Protein AF-A0AAV7PAH2-F1 (afdb_monomer_lite)

Foldseek 3Di:
DCVVPVVVVVVVVLPPDDDDDPDDPDPPDDDDDDPDPPPPVNVVVVVVVVVVVVVVVVVVVVVVVVVVVVVLLVVLLVLLVVLVLLLVLLVLLLVVVVVVDPDPVSVVSVVVSVVSVVSSVVSVVVCVVVVHDDDDDDDDDDDPCSNDPPDPVSSVVVVVVSVVVVVVSVVVVVVSVVSVVVVDDCVVVPPPDD

InterPro domains:
  IPR009079 Four-helical cytokine-like, core [G3DSA:1.20.1250.10] (73-185)
  IPR026207 Interleukin-27 alpha [PTHR20879] (74-182)

pLDDT: mean 77.18, std 20.3, range [33.97, 97.5]

Sequence (194 aa):
MAALGNALTLLLLCLGLRIPEFCCFSPGDSSEGLSGEASAEQITGMQLEFEHSLTLARKLLAETRALIHVYIMDRLRVLGESFRIYSAYLEVIAEREKSQSHSSIGLGLSIVRLDLRDLRHHIHLQMSIAHIPLQVSAPLRIPEHILHPSSSWKAQVQALSTLRHLEQCLGRVVREFTFLRASVPRDLSGAVQG

Secondary structure (DSSP, 8-state):
--TTHHHHHHHHHTTT-----------------------HHHHHHHHHHHHHHHHHHHHHHHHHHHHHHHHHHHHHHHHHHHHHHHHHHHHHHHHHHHHH---HHHHHHHHHHHHHHHHHHHHHHHHHHTT-----PPPP---HHHHS-SSHHHHHHHHHHHHHHHHHHHHHHHHHHHHHHHHS-GGGTTS---

Radius of gyration: 27.96 Å; chains: 1; bounding box: 56×36×92 Å

Organism: Pleurodeles waltl (NCBI:txid8319)

Structure (mmCIF, N/CA/C/O backbone):
data_AF-A0AAV7PAH2-F1
#
_entry.id   AF-A0AAV7PAH2-F1
#
loop_
_atom_site.group_PDB
_atom_site.id
_atom_site.type_symbol
_atom_site.label_atom_id
_atom_site.label_alt_id
_atom_site.label_comp_id
_atom_site.label_asym_id
_atom_site.label_entity_id
_atom_site.label_seq_id
_atom_site.pdbx_PDB_ins_code
_atom_site.Cartn_x
_atom_site.Cartn_y
_atom_site.Cartn_z
_atom_site.occupancy
_atom_site.B_iso_or_equiv
_atom_site.auth_seq_id
_atom_site.auth_comp_id
_atom_site.auth_asym_id
_atom_site.auth_atom_id
_atom_site.pdbx_PDB_model_num
ATOM 1 N N . MET A 1 1 ? -8.966 0.531 -39.754 1.00 39.88 1 MET A N 1
ATOM 2 C CA . MET A 1 1 ? -9.492 -0.305 -38.649 1.00 39.88 1 MET A CA 1
ATOM 3 C C . MET A 1 1 ? -8.440 -1.318 -38.162 1.00 39.88 1 MET A C 1
ATOM 5 O O . MET A 1 1 ? -8.700 -2.507 -38.146 1.00 39.88 1 MET A O 1
ATOM 9 N N . ALA A 1 2 ? -7.252 -0.855 -37.745 1.00 38.47 2 ALA A N 1
ATOM 10 C CA . ALA A 1 2 ? -6.175 -1.692 -37.175 1.00 38.47 2 ALA A CA 1
ATOM 11 C C . ALA A 1 2 ? -5.788 -1.245 -35.745 1.00 38.47 2 ALA A C 1
ATOM 13 O O . ALA A 1 2 ? -4.758 -1.630 -35.205 1.00 38.47 2 ALA A O 1
ATOM 14 N N . ALA A 1 3 ? -6.643 -0.428 -35.118 1.00 41.56 3 ALA A N 1
ATOM 15 C CA . ALA A 1 3 ? -6.455 0.118 -33.774 1.00 41.56 3 ALA A CA 1
ATOM 16 C C . ALA A 1 3 ? -6.692 -0.911 -32.647 1.00 41.56 3 ALA A C 1
ATOM 18 O O . ALA A 1 3 ? -6.410 -0.617 -31.491 1.00 41.56 3 ALA A O 1
ATOM 19 N N . LEU A 1 4 ? -7.169 -2.123 -32.965 1.00 39.34 4 LEU A N 1
ATOM 20 C CA . LEU A 1 4 ? -7.348 -3.202 -31.984 1.00 39.34 4 LEU A CA 1
ATOM 21 C C . LEU A 1 4 ? -6.086 -4.056 -31.752 1.00 39.34 4 LEU A C 1
ATOM 23 O O . LEU A 1 4 ? -6.007 -4.727 -30.729 1.00 39.34 4 LEU A O 1
ATOM 27 N N . GLY A 1 5 ? -5.092 -4.022 -32.650 1.00 34.56 5 GLY A N 1
ATOM 28 C CA . GLY A 1 5 ? -3.893 -4.867 -32.532 1.00 34.56 5 GLY A CA 1
ATOM 29 C C . GLY A 1 5 ? -2.924 -4.411 -31.435 1.00 34.56 5 GLY A C 1
ATOM 30 O O . GLY A 1 5 ? -2.443 -5.222 -30.652 1.00 34.56 5 GLY A O 1
ATOM 31 N N . ASN A 1 6 ? -2.692 -3.102 -31.313 1.00 43.78 6 ASN A N 1
ATOM 32 C CA . ASN A 1 6 ? -1.643 -2.574 -30.430 1.00 43.78 6 ASN A CA 1
ATOM 33 C C . ASN A 1 6 ? -2.032 -2.517 -28.946 1.00 43.78 6 ASN A C 1
ATOM 35 O O . ASN A 1 6 ? -1.162 -2.619 -28.083 1.00 43.78 6 ASN A O 1
ATOM 39 N N . ALA A 1 7 ? -3.324 -2.406 -28.628 1.00 44.78 7 ALA A N 1
ATOM 40 C CA . ALA A 1 7 ? -3.792 -2.493 -27.245 1.00 44.78 7 ALA A CA 1
ATOM 41 C C . ALA A 1 7 ? -3.610 -3.913 -26.671 1.00 44.78 7 ALA A C 1
ATOM 43 O O . ALA A 1 7 ? -3.326 -4.061 -25.484 1.00 44.78 7 ALA A O 1
ATOM 44 N N . LEU A 1 8 ? -3.698 -4.946 -27.521 1.00 41.88 8 LEU A N 1
ATOM 45 C CA . LEU A 1 8 ? -3.481 -6.344 -27.142 1.00 41.88 8 LEU A CA 1
ATOM 46 C C . LEU A 1 8 ? -2.004 -6.613 -26.797 1.00 41.88 8 LEU A C 1
ATOM 48 O O . LEU A 1 8 ? -1.707 -7.277 -25.808 1.00 41.88 8 LEU A O 1
ATOM 52 N N . THR A 1 9 ? -1.072 -6.030 -27.554 1.00 48.22 9 THR A N 1
ATOM 53 C CA . THR A 1 9 ? 0.379 -6.156 -27.327 1.00 48.22 9 THR A CA 1
ATOM 54 C C . THR A 1 9 ? 0.832 -5.456 -26.044 1.00 48.22 9 THR A C 1
ATOM 56 O O . THR A 1 9 ? 1.683 -5.966 -25.315 1.00 48.22 9 THR A O 1
ATOM 59 N N . LEU A 1 10 ? 0.216 -4.314 -25.725 1.00 45.34 10 LEU A N 1
ATOM 60 C CA . LEU A 1 10 ? 0.464 -3.583 -24.479 1.00 45.34 10 LEU A CA 1
ATOM 61 C C . LEU A 1 10 ? -0.087 -4.325 -23.248 1.00 45.34 10 LEU A C 1
ATOM 63 O O . LEU A 1 10 ? 0.504 -4.244 -22.177 1.00 45.34 10 LEU A O 1
ATOM 67 N N . LEU A 1 11 ? -1.152 -5.116 -23.407 1.00 49.09 11 LEU A N 1
ATOM 68 C CA . LEU A 1 11 ? -1.705 -5.976 -22.353 1.00 49.09 11 LEU A CA 1
ATOM 69 C C . LEU A 1 11 ? -0.849 -7.230 -22.090 1.00 49.09 11 LEU A C 1
ATOM 71 O O . LEU A 1 11 ? -0.770 -7.691 -20.953 1.00 49.09 11 LEU A O 1
ATOM 75 N N . LEU A 1 12 ? -0.168 -7.757 -23.112 1.00 48.28 12 LEU A N 1
ATOM 76 C CA . LEU A 1 12 ? 0.647 -8.977 -23.015 1.00 48.28 12 LEU A CA 1
ATOM 77 C C . LEU A 1 12 ? 2.017 -8.744 -22.354 1.00 48.28 12 LEU A C 1
ATOM 79 O O . LEU A 1 12 ? 2.501 -9.602 -21.614 1.00 48.28 12 LEU A O 1
ATOM 83 N N . LEU A 1 13 ? 2.615 -7.567 -22.546 1.00 44.69 13 LEU A N 1
ATOM 84 C CA . LEU A 1 13 ? 3.874 -7.187 -21.890 1.00 44.69 13 LEU A CA 1
ATOM 85 C C . LEU A 1 13 ? 3.701 -6.847 -20.400 1.00 44.69 13 LEU A C 1
ATOM 87 O O . LEU A 1 13 ? 4.629 -7.047 -19.619 1.00 44.69 13 LEU A O 1
ATOM 91 N N . CYS A 1 14 ? 2.504 -6.429 -19.976 1.00 46.88 14 CYS A N 1
ATOM 92 C CA . CYS A 1 14 ? 2.168 -6.234 -18.562 1.00 46.88 14 CYS A CA 1
ATOM 93 C C . CYS A 1 14 ? 2.036 -7.548 -17.757 1.00 46.88 14 CYS A C 1
ATOM 95 O O . CYS A 1 14 ? 1.914 -7.483 -16.535 1.00 46.88 14 CYS A O 1
ATOM 97 N N . LEU A 1 15 ? 2.070 -8.727 -18.400 1.00 44.19 15 LEU A N 1
ATOM 98 C CA . LEU A 1 15 ? 1.777 -10.033 -17.779 1.00 44.19 15 LEU A CA 1
ATOM 99 C C . LEU A 1 15 ? 2.978 -10.994 -17.658 1.00 44.19 15 LEU A C 1
ATOM 101 O O . LEU A 1 15 ? 2.795 -12.141 -17.258 1.00 44.19 15 LEU A O 1
ATOM 105 N N . GLY A 1 16 ? 4.209 -10.567 -17.968 1.00 42.88 16 GLY A N 1
ATOM 106 C CA . GLY A 1 16 ? 5.402 -11.413 -17.781 1.00 42.88 16 GLY A CA 1
ATOM 107 C C . GLY A 1 16 ? 5.457 -12.659 -18.681 1.00 42.88 16 GLY A C 1
ATOM 108 O O . GLY A 1 16 ? 6.057 -13.668 -18.312 1.00 42.88 16 GLY A O 1
ATOM 109 N N . LEU A 1 17 ? 4.836 -12.609 -19.863 1.00 40.09 17 LEU A N 1
ATOM 110 C CA . LEU A 1 17 ? 4.850 -13.706 -20.827 1.00 40.09 17 LEU A CA 1
ATOM 111 C C . LEU A 1 17 ? 6.167 -13.713 -21.621 1.00 40.09 17 LEU A C 1
ATOM 113 O O . LEU A 1 17 ? 6.469 -12.799 -22.386 1.00 40.09 17 LEU A O 1
ATOM 117 N N . ARG A 1 18 ? 6.953 -14.777 -21.426 1.00 42.06 18 ARG A N 1
ATOM 118 C CA . ARG A 1 18 ? 8.088 -15.172 -22.272 1.00 42.06 18 ARG A CA 1
ATOM 119 C C . ARG A 1 18 ? 7.562 -15.372 -23.696 1.00 42.06 18 ARG A C 1
ATOM 121 O O . ARG A 1 18 ? 6.680 -16.199 -23.886 1.00 42.06 18 ARG A O 1
ATOM 128 N N . ILE A 1 19 ? 8.074 -14.617 -24.665 1.00 41.34 19 ILE A N 1
ATOM 129 C CA . ILE A 1 19 ? 7.677 -14.726 -26.077 1.00 41.34 19 ILE A CA 1
ATOM 130 C C . ILE A 1 19 ? 8.208 -16.064 -26.623 1.00 41.34 19 ILE A C 1
ATOM 132 O O . ILE A 1 19 ? 9.431 -16.225 -26.661 1.00 41.34 19 ILE A O 1
ATOM 136 N N . PRO A 1 20 ? 7.361 -17.029 -27.035 1.00 38.34 20 PRO A N 1
ATOM 137 C CA . PRO A 1 20 ? 7.781 -18.026 -28.000 1.00 38.34 20 PRO A CA 1
ATOM 138 C C . PRO A 1 20 ? 7.741 -17.402 -29.402 1.00 38.34 20 PRO A C 1
ATOM 140 O O . PRO A 1 20 ? 6.927 -16.526 -29.686 1.00 38.34 20 PRO A O 1
ATOM 143 N N . GLU A 1 21 ? 8.689 -17.840 -30.221 1.00 44.06 21 GLU A N 1
ATOM 144 C CA . GLU A 1 21 ? 8.996 -17.458 -31.600 1.00 44.06 21 GLU A CA 1
ATOM 145 C C . GLU A 1 21 ? 7.882 -16.744 -32.386 1.00 44.06 21 GLU A C 1
ATOM 147 O O . GLU A 1 21 ? 6.796 -17.273 -32.620 1.00 44.06 21 GLU A O 1
ATOM 152 N N . P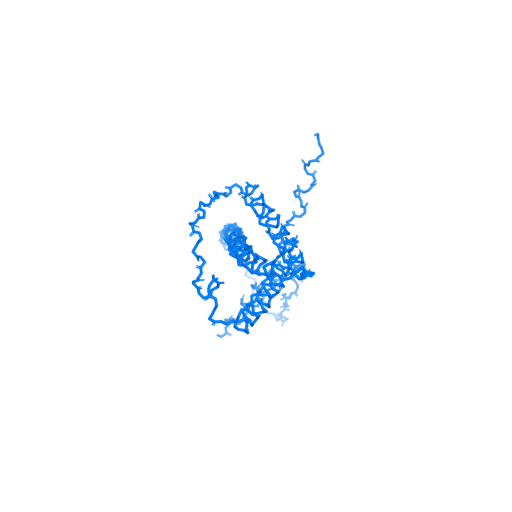HE A 1 22 ? 8.206 -15.547 -32.886 1.00 35.12 22 PHE A N 1
ATOM 153 C CA . PHE A 1 22 ? 7.489 -14.946 -34.006 1.00 35.12 22 PHE A CA 1
ATOM 154 C C . PHE A 1 22 ? 7.747 -15.789 -35.263 1.00 35.12 22 PHE A C 1
ATOM 156 O O . PHE A 1 22 ? 8.682 -15.534 -36.018 1.00 35.12 22 PHE A O 1
ATOM 163 N N . CYS A 1 23 ? 6.887 -16.767 -35.519 1.00 35.59 23 CYS A N 1
ATOM 164 C CA . CYS A 1 23 ? 6.661 -17.274 -36.864 1.00 35.59 23 CYS A CA 1
ATOM 165 C C . CYS A 1 23 ? 5.248 -16.891 -37.288 1.00 35.59 23 CYS A C 1
ATOM 167 O O . CYS A 1 23 ? 4.282 -17.340 -36.685 1.00 35.59 23 CYS A O 1
ATOM 169 N N . CYS A 1 24 ? 5.161 -16.038 -38.311 1.00 33.97 24 CYS A N 1
ATOM 170 C CA . CYS A 1 24 ? 4.166 -16.098 -39.385 1.00 33.97 24 CYS A CA 1
ATOM 171 C C . CYS A 1 24 ? 4.499 -15.018 -40.426 1.00 33.97 24 CYS A C 1
ATOM 173 O O . CYS A 1 24 ? 3.744 -14.074 -40.638 1.00 33.97 24 CYS A O 1
ATOM 175 N N . PHE A 1 25 ? 5.648 -15.159 -41.090 1.00 36.50 25 PHE A N 1
ATOM 176 C CA . PHE A 1 25 ? 5.747 -14.723 -42.480 1.00 36.50 25 PHE A CA 1
ATOM 177 C C . PHE A 1 25 ? 5.390 -15.962 -43.301 1.00 36.50 25 PHE A C 1
ATOM 179 O O . PHE A 1 25 ? 6.207 -16.866 -43.434 1.00 36.50 25 PHE A O 1
ATOM 186 N N . SER A 1 26 ? 4.136 -16.071 -43.744 1.00 37.97 26 SER A N 1
ATOM 187 C CA . SER A 1 26 ? 3.809 -16.990 -44.837 1.00 37.97 26 SER A CA 1
ATOM 188 C C . SER A 1 26 ? 4.240 -16.300 -46.128 1.00 37.97 26 SER A C 1
ATOM 190 O O . SER A 1 26 ? 3.635 -15.279 -46.467 1.00 37.97 26 SER A O 1
ATOM 192 N N . PRO A 1 27 ? 5.264 -16.796 -46.845 1.00 41.28 27 PRO A N 1
ATOM 193 C CA . PRO A 1 27 ? 5.453 -16.402 -48.225 1.00 41.28 27 PRO A CA 1
ATOM 194 C C . PRO A 1 27 ? 4.312 -17.067 -48.992 1.00 41.28 27 PRO A C 1
ATOM 196 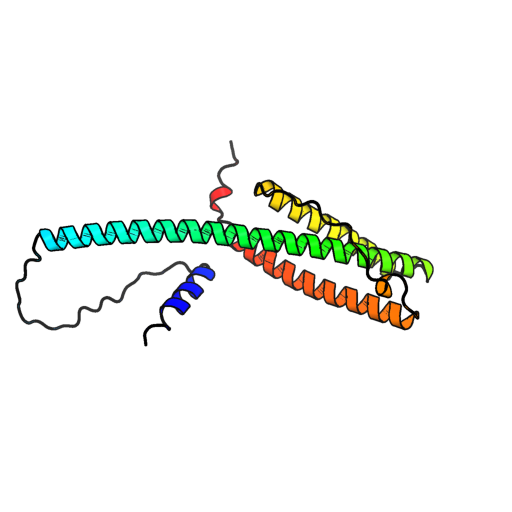O O . PRO A 1 27 ? 4.286 -18.283 -49.158 1.00 41.28 27 PRO A O 1
ATOM 199 N N . G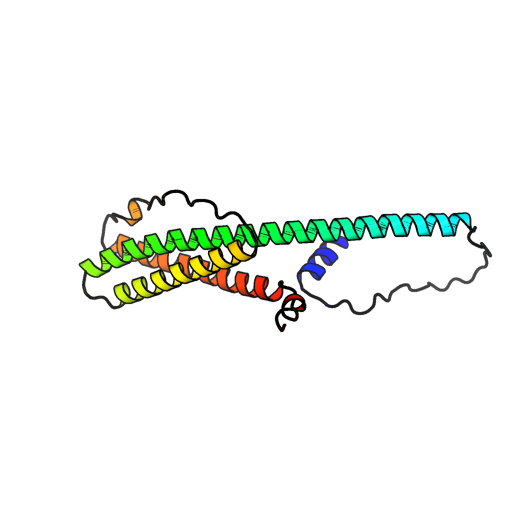LY A 1 28 ? 3.302 -16.279 -49.352 1.00 40.84 28 GLY A N 1
ATOM 200 C CA . GLY A 1 28 ? 2.270 -16.743 -50.265 1.00 40.84 28 GLY A CA 1
ATOM 201 C C . GLY A 1 28 ? 2.933 -17.117 -51.584 1.00 40.84 28 GLY A C 1
ATOM 202 O O . GLY A 1 28 ? 3.569 -16.269 -52.209 1.00 40.84 28 GLY A O 1
ATOM 203 N N . ASP A 1 29 ? 2.802 -18.386 -51.964 1.00 47.31 29 ASP A N 1
ATOM 204 C CA . ASP A 1 29 ? 3.189 -18.911 -53.267 1.00 47.31 29 ASP A CA 1
ATOM 205 C C . ASP A 1 29 ? 2.599 -18.038 -54.376 1.00 47.31 29 ASP A C 1
ATOM 207 O O . ASP A 1 29 ? 1.386 -17.982 -54.581 1.00 47.31 29 ASP A O 1
ATOM 211 N N . SER A 1 30 ? 3.468 -17.346 -55.102 1.00 47.34 30 SER A N 1
ATOM 212 C CA . SER A 1 30 ? 3.194 -16.795 -56.426 1.00 47.34 30 SER A CA 1
ATOM 213 C C . SER A 1 30 ? 4.533 -16.641 -57.132 1.00 47.34 30 SER A C 1
ATOM 215 O O . SER A 1 30 ? 5.209 -15.618 -57.032 1.00 47.34 30 SER A O 1
ATOM 217 N N . SER A 1 31 ? 4.948 -17.711 -57.806 1.00 50.97 31 SER A N 1
ATOM 218 C CA . SER A 1 31 ? 5.996 -17.645 -58.811 1.00 50.97 31 SER A CA 1
ATOM 219 C C . SER A 1 31 ? 5.495 -16.788 -59.969 1.00 50.97 31 SER A C 1
ATOM 221 O O . SER A 1 31 ? 4.605 -17.222 -60.691 1.00 50.97 31 SER A O 1
ATOM 223 N N . GLU A 1 32 ? 6.074 -15.612 -60.169 1.00 43.50 32 GLU A N 1
ATOM 224 C CA . GLU A 1 32 ? 6.245 -15.024 -61.498 1.00 43.50 32 GLU A CA 1
ATOM 225 C C . GLU A 1 32 ? 7.343 -13.958 -61.423 1.00 43.50 32 GLU A C 1
ATOM 227 O O . GLU A 1 32 ? 7.379 -13.113 -60.529 1.00 43.50 32 GLU A O 1
ATOM 232 N N . GLY A 1 33 ? 8.337 -14.116 -62.295 1.00 51.19 33 GLY A N 1
ATOM 233 C CA . GLY A 1 33 ? 9.659 -13.530 -62.146 1.00 51.19 33 GLY A CA 1
ATOM 234 C C . GLY A 1 33 ? 9.691 -12.014 -62.281 1.00 51.19 33 GLY A C 1
ATOM 235 O O . GLY A 1 33 ? 9.327 -11.466 -63.314 1.00 51.19 33 GLY A O 1
ATOM 236 N N . LEU A 1 34 ? 10.279 -11.363 -61.282 1.00 43.41 34 LEU A N 1
ATOM 237 C CA . LEU A 1 34 ? 10.953 -10.081 -61.429 1.00 43.41 34 LEU A CA 1
ATOM 238 C C . LEU A 1 34 ? 12.259 -10.156 -60.635 1.00 43.41 34 LEU A C 1
ATOM 240 O O . LEU A 1 34 ? 12.280 -10.050 -59.412 1.00 43.41 34 LEU A O 1
ATOM 244 N N . SER A 1 35 ? 13.352 -10.372 -61.366 1.00 53.69 35 SER A N 1
ATOM 245 C CA . SER A 1 35 ? 14.728 -10.173 -60.910 1.00 53.69 35 SER A CA 1
ATOM 246 C C . SER A 1 35 ? 14.948 -8.682 -60.643 1.00 53.69 35 SER A C 1
ATOM 248 O O . SER A 1 35 ? 15.529 -7.971 -61.459 1.00 53.69 35 SER A O 1
ATOM 250 N N . GLY A 1 36 ? 14.417 -8.190 -59.528 1.00 54.72 36 GLY A N 1
ATOM 251 C CA . GLY A 1 36 ? 14.779 -6.903 -58.958 1.00 54.72 36 GLY A CA 1
ATOM 252 C C . GLY A 1 36 ? 15.854 -7.139 -57.913 1.00 54.72 36 GLY A C 1
ATOM 253 O O . GLY A 1 36 ? 15.531 -7.365 -56.750 1.00 54.72 36 GLY A O 1
ATOM 254 N N . GLU A 1 37 ? 17.124 -7.125 -58.320 1.00 60.50 37 GLU A N 1
ATOM 255 C CA . GLU A 1 37 ? 18.217 -6.926 -57.369 1.00 60.50 37 GLU A CA 1
ATOM 256 C C . GLU A 1 37 ? 17.924 -5.605 -56.648 1.00 60.50 37 GLU A C 1
ATOM 258 O O . GLU A 1 37 ? 17.986 -4.534 -57.255 1.00 60.50 37 GLU A O 1
ATOM 263 N N . ALA A 1 38 ? 17.496 -5.681 -55.384 1.00 62.62 38 ALA A N 1
ATOM 264 C CA . ALA A 1 38 ? 17.301 -4.497 -54.561 1.00 62.62 38 ALA A CA 1
ATOM 265 C C . ALA A 1 38 ? 18.599 -3.689 -54.622 1.00 62.62 38 ALA A C 1
ATOM 267 O O . ALA A 1 38 ? 19.673 -4.224 -54.325 1.00 62.62 38 ALA A O 1
ATOM 268 N N . SER A 1 39 ? 18.519 -2.433 -55.069 1.00 77.69 39 SER A N 1
ATOM 269 C CA . SER A 1 39 ? 19.737 -1.651 -55.256 1.00 77.69 39 SER A CA 1
ATOM 270 C C . SER A 1 39 ? 20.446 -1.513 -53.906 1.00 77.69 39 SER A C 1
ATOM 272 O O . SER A 1 39 ? 19.804 -1.445 -52.853 1.00 77.69 39 SER A O 1
ATOM 274 N N . ALA A 1 40 ? 21.779 -1.472 -53.908 1.00 75.62 40 ALA A N 1
ATOM 275 C CA . ALA A 1 40 ? 22.559 -1.320 -52.678 1.00 75.62 40 ALA A CA 1
ATOM 276 C C . ALA A 1 40 ? 22.119 -0.088 -51.851 1.00 75.62 40 ALA A C 1
ATOM 278 O O . ALA A 1 40 ? 22.199 -0.097 -50.621 1.00 75.62 40 ALA A O 1
ATOM 279 N N . GLU A 1 41 ? 21.581 0.939 -52.516 1.00 77.69 41 GLU A N 1
ATOM 280 C CA . GLU A 1 41 ? 20.990 2.122 -51.884 1.00 77.69 41 GLU A CA 1
ATOM 281 C C . GLU A 1 41 ? 19.707 1.796 -51.106 1.00 77.69 41 GLU A C 1
ATOM 283 O O . GLU A 1 41 ? 19.533 2.291 -49.993 1.00 77.69 41 GLU A O 1
ATOM 288 N N . GLN A 1 42 ? 18.836 0.925 -51.629 1.00 81.00 42 GLN A N 1
ATOM 289 C CA . GLN A 1 42 ? 17.616 0.495 -50.933 1.00 81.00 42 GLN A CA 1
ATOM 290 C C . GLN A 1 42 ? 17.940 -0.307 -49.668 1.00 81.00 42 GLN A C 1
ATOM 292 O O . GLN A 1 42 ? 17.346 -0.065 -48.618 1.00 81.00 42 GLN A O 1
ATOM 297 N N . ILE A 1 43 ? 18.917 -1.218 -49.741 1.00 84.62 43 ILE A N 1
ATOM 298 C CA . ILE A 1 43 ? 19.355 -2.017 -48.585 1.00 84.62 43 ILE A CA 1
ATOM 299 C C . ILE A 1 43 ? 19.952 -1.107 -47.505 1.00 84.62 43 ILE A C 1
ATOM 301 O O . ILE A 1 43 ? 19.601 -1.228 -46.331 1.00 84.62 43 ILE A O 1
ATOM 305 N N . THR A 1 44 ? 20.806 -0.160 -47.900 1.00 88.31 44 THR A N 1
ATOM 306 C CA . THR A 1 44 ? 21.433 0.793 -46.970 1.00 88.31 44 THR A CA 1
ATOM 307 C C . THR A 1 44 ? 20.394 1.719 -46.332 1.00 88.31 44 THR A C 1
ATOM 309 O O . THR A 1 44 ? 20.431 1.951 -45.123 1.00 88.31 44 THR A O 1
ATOM 312 N N . GLY A 1 45 ? 19.419 2.197 -47.115 1.00 90.62 45 GLY A N 1
ATOM 313 C CA . GLY A 1 45 ? 18.300 2.993 -46.610 1.00 90.62 45 GLY A CA 1
ATOM 314 C C . GLY A 1 45 ? 17.462 2.234 -45.579 1.00 90.62 45 GLY A C 1
ATOM 315 O O . GLY A 1 45 ? 17.175 2.763 -44.509 1.00 90.62 45 GLY A O 1
ATOM 316 N N . MET A 1 46 ? 17.139 0.964 -45.842 1.00 90.06 46 MET A N 1
ATOM 317 C CA . MET A 1 46 ? 16.403 0.127 -44.887 1.00 90.06 46 MET A CA 1
ATOM 318 C C . MET A 1 46 ? 17.190 -0.141 -43.601 1.00 90.06 46 MET A C 1
ATOM 320 O O . MET A 1 46 ? 16.615 -0.103 -42.515 1.00 90.06 46 MET A O 1
ATOM 324 N N . GLN A 1 47 ? 18.497 -0.395 -43.698 1.00 90.56 47 GLN A N 1
ATOM 325 C CA . GLN A 1 47 ? 19.351 -0.581 -42.521 1.00 90.56 47 GLN A CA 1
ATOM 326 C C . GLN A 1 47 ? 19.363 0.665 -41.628 1.00 90.56 47 GLN A C 1
ATOM 328 O O . GLN A 1 47 ? 19.222 0.543 -40.411 1.00 90.56 47 GLN A O 1
ATOM 333 N N . LEU A 1 48 ? 19.459 1.858 -42.222 1.00 93.94 48 LEU A N 1
ATOM 334 C CA . LEU A 1 48 ? 19.397 3.118 -41.482 1.00 93.94 48 LEU A CA 1
ATOM 335 C C . LEU A 1 48 ? 18.045 3.301 -40.769 1.00 93.94 48 LEU A C 1
ATOM 337 O O . LEU A 1 48 ? 18.013 3.644 -39.587 1.00 93.94 48 LEU A O 1
ATOM 341 N N . GLU A 1 49 ? 16.932 3.018 -41.451 1.00 94.25 49 GLU A N 1
ATOM 342 C CA . GLU A 1 49 ? 15.590 3.083 -40.851 1.00 94.25 49 GLU A CA 1
ATOM 343 C C . GLU A 1 49 ? 15.409 2.081 -39.697 1.00 94.25 49 GLU A C 1
ATOM 345 O O . GLU A 1 49 ? 14.778 2.399 -38.679 1.00 94.25 49 GLU A O 1
ATOM 350 N N . PHE A 1 50 ? 16.000 0.885 -39.799 1.00 94.69 50 PHE A N 1
ATOM 351 C CA . PHE A 1 50 ? 16.008 -0.078 -38.697 1.00 94.69 50 PHE A CA 1
ATOM 352 C C . PHE A 1 50 ? 16.818 0.418 -37.497 1.00 94.69 50 PHE A C 1
ATOM 354 O O . PHE A 1 50 ? 16.340 0.298 -36.367 1.00 94.69 50 PHE A O 1
ATOM 361 N N . GLU A 1 51 ? 17.991 1.016 -37.709 1.00 94.31 51 GLU A N 1
ATOM 362 C CA . GLU A 1 51 ? 18.797 1.594 -36.624 1.00 94.31 51 GLU A CA 1
ATOM 363 C C . GLU A 1 51 ? 18.070 2.750 -35.919 1.00 94.31 51 GLU A C 1
ATOM 365 O O . GLU A 1 51 ? 18.042 2.820 -34.680 1.00 94.31 51 GLU A O 1
ATOM 370 N N . HIS A 1 52 ? 17.397 3.618 -36.681 1.00 95.56 52 HIS A N 1
ATOM 371 C CA . HIS A 1 52 ? 16.540 4.666 -36.122 1.00 95.56 52 HIS A CA 1
ATOM 372 C C . HIS A 1 52 ? 15.391 4.074 -35.294 1.00 95.56 52 HIS A C 1
ATOM 374 O O . HIS A 1 52 ? 15.168 4.484 -34.148 1.00 95.56 52 HIS A O 1
ATOM 380 N N . SER A 1 53 ? 14.699 3.067 -35.835 1.00 96.94 53 SER A N 1
ATOM 381 C CA . SER A 1 53 ? 13.587 2.388 -35.160 1.00 96.94 53 SER A CA 1
ATOM 382 C C . SER A 1 53 ? 14.033 1.698 -33.871 1.00 96.94 53 SER A C 1
ATOM 384 O O . SER A 1 53 ? 13.371 1.810 -32.837 1.00 96.94 53 SER A O 1
ATOM 386 N N . LEU A 1 54 ? 15.184 1.024 -33.898 1.00 93.81 54 LEU A N 1
ATOM 387 C CA . LEU A 1 54 ? 15.763 0.344 -32.745 1.00 93.81 54 LEU A CA 1
ATOM 388 C C . LEU A 1 54 ? 16.177 1.336 -31.653 1.00 93.81 54 LEU A C 1
ATOM 390 O O . LEU A 1 54 ? 15.910 1.106 -30.469 1.00 93.81 54 LEU A O 1
ATOM 394 N N . THR A 1 55 ? 16.791 2.453 -32.042 1.00 96.06 55 THR A N 1
ATOM 395 C CA . THR A 1 55 ? 17.158 3.539 -31.123 1.00 96.06 55 THR A CA 1
ATOM 396 C C . THR A 1 55 ? 15.922 4.112 -30.436 1.00 96.06 55 THR A C 1
ATOM 398 O O . THR A 1 55 ? 15.897 4.244 -29.207 1.00 96.06 55 THR A O 1
ATOM 401 N N . LEU A 1 56 ? 14.860 4.378 -31.200 1.00 95.44 56 LEU A N 1
ATOM 402 C CA . LEU A 1 56 ? 13.595 4.862 -30.656 1.00 95.44 56 LEU A CA 1
ATOM 403 C C . LEU A 1 56 ? 12.943 3.834 -29.723 1.00 95.44 56 LEU A C 1
ATOM 405 O O . LEU A 1 56 ? 12.533 4.189 -28.619 1.00 95.44 56 LEU A O 1
ATOM 409 N N . ALA A 1 57 ? 12.890 2.560 -30.117 1.00 96.12 57 ALA A N 1
ATOM 410 C CA . ALA A 1 57 ? 12.310 1.495 -29.301 1.00 96.12 57 ALA A CA 1
ATOM 411 C C . ALA A 1 57 ? 13.034 1.347 -27.952 1.00 96.12 57 ALA A C 1
ATOM 413 O O . ALA A 1 57 ? 12.389 1.235 -26.906 1.00 96.12 57 ALA A O 1
ATOM 414 N N . ARG A 1 58 ? 14.372 1.413 -27.946 1.00 94.44 58 ARG A N 1
ATOM 415 C CA . ARG A 1 58 ? 15.179 1.388 -26.714 1.00 94.44 58 ARG A CA 1
ATOM 416 C C . ARG A 1 58 ? 14.906 2.600 -25.827 1.00 94.44 58 ARG A C 1
ATOM 418 O O . ARG A 1 58 ? 14.753 2.435 -24.616 1.00 94.44 58 ARG A O 1
ATOM 425 N N . LYS A 1 59 ? 14.809 3.794 -26.418 1.00 95.00 59 LYS A N 1
ATOM 426 C CA . LYS A 1 59 ? 14.460 5.023 -25.694 1.00 95.00 59 LYS A CA 1
ATOM 427 C C . LYS A 1 59 ? 13.079 4.909 -25.042 1.00 95.00 59 LYS A C 1
ATOM 429 O O . LYS A 1 59 ? 12.967 5.108 -23.835 1.00 95.00 59 LYS A O 1
ATOM 434 N N . LEU A 1 60 ? 12.060 4.510 -25.805 1.00 95.25 60 LEU A N 1
ATOM 435 C CA . LEU A 1 60 ? 10.695 4.325 -25.299 1.00 95.25 60 LEU A CA 1
ATOM 436 C C . LEU A 1 60 ? 10.637 3.280 -24.181 1.00 95.25 60 LEU A C 1
ATOM 438 O O . LEU A 1 60 ? 9.946 3.482 -23.182 1.00 95.25 60 LEU A O 1
ATOM 442 N N . LEU A 1 61 ? 11.383 2.181 -24.310 1.00 90.56 61 LEU A N 1
ATOM 443 C CA . LEU A 1 61 ? 11.483 1.170 -23.260 1.00 90.56 61 LEU A CA 1
ATOM 444 C C . LEU A 1 61 ? 12.089 1.745 -21.971 1.00 90.56 61 LEU A C 1
ATOM 446 O O . LEU A 1 61 ? 11.571 1.479 -20.885 1.00 90.56 61 LEU A O 1
ATOM 450 N N . ALA A 1 62 ? 13.167 2.527 -22.073 1.00 87.50 62 ALA A N 1
ATOM 451 C CA . ALA A 1 62 ? 13.805 3.161 -20.921 1.00 87.50 62 ALA A CA 1
ATOM 452 C C . ALA A 1 62 ? 12.870 4.170 -20.231 1.00 87.50 62 ALA A C 1
ATOM 454 O O . ALA A 1 62 ? 12.696 4.112 -19.013 1.00 87.50 62 ALA A O 1
ATOM 455 N N . GLU A 1 63 ? 12.208 5.032 -21.005 1.00 91.25 63 GLU A N 1
ATOM 456 C CA . GLU A 1 63 ? 11.239 6.009 -20.493 1.00 91.25 63 GLU A CA 1
ATOM 457 C C . GLU A 1 63 ? 10.038 5.324 -19.828 1.00 91.25 63 GLU A C 1
ATOM 459 O O . GLU A 1 63 ? 9.650 5.679 -18.715 1.00 91.25 63 GLU A O 1
ATOM 464 N N . THR A 1 64 ? 9.494 4.277 -20.454 1.00 89.56 64 THR A N 1
ATOM 465 C CA . THR A 1 64 ? 8.373 3.506 -19.896 1.00 89.56 64 THR A CA 1
ATOM 466 C C . THR A 1 64 ? 8.760 2.850 -18.571 1.00 89.56 64 THR A C 1
ATOM 468 O O . THR A 1 64 ? 7.994 2.900 -17.610 1.00 89.56 64 THR A O 1
ATOM 471 N N . ARG A 1 65 ? 9.967 2.276 -18.474 1.00 85.50 65 ARG A N 1
ATOM 472 C CA . ARG A 1 65 ? 10.481 1.702 -17.218 1.00 85.50 65 ARG A CA 1
ATOM 473 C C . ARG A 1 65 ? 10.624 2.757 -16.121 1.00 85.50 65 ARG A C 1
ATOM 475 O O . ARG A 1 65 ? 10.244 2.490 -14.982 1.00 85.50 65 ARG A O 1
ATOM 482 N N . ALA A 1 66 ? 11.116 3.948 -16.459 1.00 81.75 66 ALA A N 1
ATOM 483 C CA . ALA A 1 66 ? 11.210 5.055 -15.511 1.00 81.75 66 ALA A CA 1
ATOM 484 C C . ALA A 1 66 ? 9.821 5.481 -15.001 1.00 81.75 66 ALA A C 1
ATOM 486 O O . ALA A 1 66 ? 9.628 5.625 -13.793 1.00 81.75 66 ALA A O 1
ATOM 487 N N . LEU A 1 67 ? 8.829 5.601 -15.891 1.00 85.75 67 LEU A N 1
ATOM 488 C CA . LEU A 1 67 ? 7.449 5.932 -15.517 1.00 85.75 67 LEU A CA 1
ATOM 489 C C . LEU A 1 67 ? 6.806 4.858 -14.634 1.00 85.75 67 LEU A C 1
ATOM 491 O O . LEU A 1 67 ? 6.160 5.194 -13.641 1.00 85.75 67 LEU A O 1
ATOM 495 N N . ILE A 1 68 ? 7.011 3.577 -14.952 1.00 84.75 68 ILE A N 1
ATOM 496 C CA . ILE A 1 68 ? 6.545 2.463 -14.115 1.00 84.75 68 ILE A CA 1
ATOM 497 C C . ILE A 1 68 ? 7.122 2.593 -12.703 1.00 84.75 68 ILE A C 1
ATOM 499 O O . ILE A 1 68 ? 6.375 2.486 -11.731 1.00 84.75 68 ILE A O 1
ATOM 503 N N . HIS A 1 69 ? 8.422 2.874 -12.576 1.00 81.69 69 HIS A N 1
ATOM 504 C CA . HIS A 1 69 ? 9.060 3.054 -11.273 1.00 81.69 69 HIS A CA 1
ATOM 505 C C . HIS A 1 69 ? 8.433 4.214 -10.485 1.00 81.69 69 HIS A C 1
ATOM 507 O O . HIS A 1 69 ? 8.064 4.037 -9.325 1.00 81.69 69 HIS A O 1
ATOM 513 N N . VAL A 1 70 ? 8.224 5.372 -11.121 1.00 84.06 70 VAL A N 1
ATOM 514 C CA . VAL A 1 70 ? 7.545 6.520 -10.492 1.00 84.06 70 VAL A CA 1
ATOM 515 C C . VAL A 1 70 ? 6.137 6.143 -10.020 1.00 84.06 70 VAL A C 1
ATOM 517 O O . VAL A 1 70 ? 5.767 6.447 -8.885 1.00 84.06 70 VAL A O 1
ATOM 520 N N . TYR A 1 71 ? 5.366 5.434 -10.847 1.00 85.19 71 TYR A N 1
ATOM 521 C CA . TYR A 1 71 ? 3.997 5.043 -10.510 1.00 85.19 71 TYR A CA 1
ATOM 522 C C . TYR A 1 71 ? 3.943 4.049 -9.344 1.00 85.19 71 TYR A C 1
ATOM 524 O O . TYR A 1 71 ? 3.136 4.204 -8.430 1.00 85.19 71 TYR A O 1
ATOM 532 N N . ILE A 1 72 ? 4.827 3.048 -9.326 1.00 83.88 72 ILE A N 1
ATOM 533 C CA . ILE A 1 72 ? 4.947 2.102 -8.208 1.00 83.88 72 ILE A CA 1
ATOM 534 C C . ILE A 1 72 ? 5.202 2.851 -6.895 1.00 83.88 72 ILE A C 1
ATOM 536 O O . ILE A 1 72 ? 4.585 2.560 -5.870 1.00 83.88 72 ILE A O 1
ATOM 540 N N . MET A 1 73 ? 6.090 3.835 -6.935 1.00 83.50 73 MET A N 1
ATOM 541 C CA . MET A 1 73 ? 6.519 4.571 -5.752 1.00 83.50 73 MET A CA 1
ATOM 542 C C . MET A 1 73 ? 5.438 5.509 -5.228 1.00 83.50 73 MET A C 1
ATOM 544 O O . MET A 1 73 ? 5.217 5.584 -4.017 1.00 83.50 73 MET A O 1
ATOM 548 N N . ASP A 1 74 ? 4.696 6.155 -6.126 1.00 86.19 74 ASP A N 1
ATOM 549 C CA . ASP A 1 74 ? 3.534 6.951 -5.742 1.00 86.19 74 ASP A CA 1
ATOM 550 C C . ASP A 1 74 ? 2.464 6.098 -5.047 1.00 86.19 74 ASP A C 1
ATOM 552 O O . ASP A 1 74 ? 1.882 6.495 -4.036 1.00 86.19 74 ASP A O 1
ATOM 556 N N . ARG A 1 75 ? 2.267 4.865 -5.519 1.00 87.25 75 ARG A N 1
ATOM 557 C CA . ARG A 1 75 ? 1.333 3.924 -4.890 1.00 87.25 75 ARG A CA 1
ATOM 558 C C . ARG A 1 75 ? 1.790 3.520 -3.499 1.00 87.25 75 ARG A C 1
ATOM 560 O O . ARG A 1 75 ? 0.973 3.532 -2.583 1.00 87.25 75 ARG A O 1
ATOM 567 N N . LEU A 1 76 ? 3.075 3.211 -3.314 1.00 87.44 76 LEU A N 1
ATOM 568 C CA . LEU A 1 76 ? 3.633 2.916 -1.989 1.00 87.44 76 LEU A CA 1
ATOM 569 C C . LEU A 1 76 ? 3.419 4.084 -1.020 1.00 87.44 76 LEU A C 1
ATOM 571 O O . LEU A 1 76 ? 2.966 3.873 0.105 1.00 87.44 76 LEU A O 1
ATOM 575 N N . ARG A 1 77 ? 3.644 5.319 -1.478 1.00 87.75 77 ARG A N 1
ATOM 576 C CA . ARG A 1 77 ? 3.380 6.539 -0.704 1.00 87.75 77 ARG A CA 1
ATOM 577 C C . ARG A 1 77 ? 1.913 6.637 -0.273 1.00 87.75 77 ARG A C 1
ATOM 579 O O . ARG A 1 77 ? 1.634 6.849 0.907 1.00 87.75 77 ARG A O 1
ATOM 586 N N . VAL A 1 78 ? 0.974 6.448 -1.203 1.00 89.44 78 VAL A N 1
ATOM 587 C CA . VAL A 1 78 ? -0.473 6.478 -0.915 1.00 89.44 78 VAL A CA 1
ATOM 588 C C . VAL A 1 78 ? -0.877 5.383 0.080 1.00 89.44 78 VAL A C 1
ATOM 590 O O . VAL A 1 78 ? -1.696 5.629 0.972 1.00 89.44 78 VAL A O 1
ATOM 593 N N . LEU A 1 79 ? -0.289 4.189 -0.022 1.00 90.81 79 LEU A N 1
ATOM 594 C CA . LEU A 1 79 ? -0.521 3.104 0.935 1.00 90.81 79 LEU A CA 1
ATOM 595 C C . LEU A 1 79 ? 0.012 3.450 2.331 1.00 90.81 79 LEU A C 1
ATOM 597 O O . LEU A 1 79 ? -0.715 3.299 3.313 1.00 90.81 79 LEU A O 1
ATOM 601 N N . GLY A 1 80 ? 1.239 3.969 2.423 1.00 91.00 80 GLY A N 1
ATOM 602 C CA . GLY A 1 80 ? 1.832 4.398 3.693 1.00 91.00 80 GLY A CA 1
ATOM 603 C C . GLY A 1 80 ? 0.990 5.463 4.403 1.00 91.00 80 GLY A C 1
ATOM 604 O O . GLY A 1 80 ? 0.760 5.378 5.614 1.00 91.00 80 GLY A O 1
ATOM 605 N N . GLU A 1 81 ? 0.455 6.418 3.641 1.00 90.62 81 GLU A N 1
ATOM 606 C CA . GLU A 1 81 ? -0.447 7.446 4.161 1.00 90.62 81 GLU A CA 1
ATOM 607 C C . GLU A 1 81 ? -1.793 6.859 4.612 1.00 90.62 81 GLU A C 1
ATOM 609 O O . GLU A 1 81 ? -2.286 7.189 5.691 1.00 90.62 81 GLU A O 1
ATOM 614 N N . SER A 1 82 ? -2.350 5.915 3.850 1.00 92.31 82 SER A N 1
ATOM 615 C CA . SER A 1 82 ? -3.579 5.209 4.236 1.00 92.31 82 SER A CA 1
ATOM 616 C C . SER A 1 82 ? -3.413 4.497 5.582 1.00 92.31 82 SER A C 1
ATOM 618 O O . SER A 1 82 ? -4.277 4.608 6.453 1.00 92.31 82 SER A O 1
ATOM 620 N N . PHE A 1 83 ? -2.279 3.826 5.808 1.00 94.19 83 PHE A N 1
ATOM 621 C CA . PHE A 1 83 ? -1.997 3.182 7.094 1.00 94.19 83 PHE A CA 1
ATOM 622 C C . PHE A 1 83 ? -1.850 4.177 8.231 1.00 94.19 83 PHE A C 1
ATOM 624 O O . PHE A 1 83 ? -2.349 3.919 9.321 1.00 94.19 83 PHE A O 1
ATOM 631 N N . ARG A 1 84 ? -1.236 5.340 7.990 1.00 93.00 84 ARG A N 1
ATOM 632 C CA . ARG A 1 84 ? -1.174 6.413 8.990 1.00 93.00 84 ARG A CA 1
ATOM 633 C C . ARG A 1 84 ? -2.570 6.862 9.427 1.00 93.00 84 ARG A C 1
ATOM 635 O O . ARG A 1 84 ? -2.794 7.011 10.628 1.00 93.00 84 ARG A O 1
ATOM 642 N N . ILE A 1 85 ? -3.490 7.029 8.479 1.00 92.50 85 ILE A N 1
ATOM 643 C CA . ILE A 1 85 ? -4.881 7.413 8.753 1.00 92.50 85 ILE A CA 1
ATOM 644 C C . ILE A 1 85 ? -5.585 6.325 9.573 1.00 92.50 85 ILE A C 1
ATOM 646 O O . ILE A 1 85 ? -6.128 6.614 10.641 1.00 92.50 85 ILE A O 1
ATOM 650 N N . TYR A 1 86 ? -5.529 5.067 9.125 1.00 94.56 86 TYR A N 1
ATOM 651 C CA . TYR A 1 86 ? -6.181 3.967 9.839 1.00 94.56 86 TYR A CA 1
ATOM 652 C C . TYR A 1 86 ? -5.583 3.728 11.227 1.00 94.56 86 TYR A C 1
ATOM 654 O O . TYR A 1 86 ? -6.347 3.518 12.164 1.00 94.56 86 TYR A O 1
ATOM 662 N N . SER A 1 87 ? -4.262 3.830 11.409 1.00 94.44 87 SER A N 1
ATOM 663 C CA . SER A 1 87 ? -3.638 3.727 12.736 1.00 94.44 87 SER A CA 1
ATOM 664 C C . SER A 1 87 ? -4.219 4.740 13.726 1.00 94.44 87 SER A C 1
ATOM 666 O O . SER A 1 87 ? -4.479 4.382 14.873 1.00 94.44 87 SER A O 1
ATOM 668 N N . ALA A 1 88 ? -4.457 5.977 13.286 1.00 93.06 88 ALA A N 1
ATOM 669 C CA . ALA A 1 88 ? -5.039 7.014 14.131 1.00 93.06 88 ALA A CA 1
ATOM 670 C C . ALA A 1 88 ? -6.524 6.762 14.431 1.00 93.06 88 ALA A C 1
ATOM 672 O O . ALA A 1 88 ? -6.979 6.984 15.551 1.00 93.06 88 ALA A O 1
ATOM 673 N N . TYR A 1 89 ? -7.290 6.256 13.460 1.00 94.00 89 TYR A N 1
ATOM 674 C CA . TYR A 1 89 ? -8.686 5.877 13.702 1.00 94.00 89 TYR A CA 1
ATOM 675 C C . TYR A 1 89 ? -8.785 4.718 14.695 1.00 94.00 89 TYR A C 1
ATOM 677 O O . TYR A 1 89 ? -9.594 4.774 15.620 1.00 94.00 89 TYR A O 1
ATOM 685 N N . LEU A 1 90 ? -7.939 3.696 14.541 1.00 94.25 90 LEU A N 1
ATOM 686 C CA . LEU A 1 90 ? -7.887 2.562 15.461 1.00 94.25 90 LEU A CA 1
ATOM 687 C C . LEU A 1 90 ? -7.469 2.983 16.869 1.00 94.25 90 LEU A C 1
ATOM 689 O O . LEU A 1 90 ? -7.990 2.425 17.824 1.00 94.25 90 LEU A O 1
ATOM 693 N N . GLU A 1 91 ? -6.580 3.968 17.013 1.00 93.06 91 GLU A N 1
ATOM 694 C CA . GLU A 1 91 ? -6.224 4.533 18.319 1.00 93.06 91 GLU A CA 1
ATOM 695 C C . GLU A 1 91 ? -7.438 5.153 19.015 1.00 93.06 91 GLU A C 1
ATOM 697 O O . GLU A 1 91 ? -7.759 4.769 20.136 1.00 93.06 91 GLU A O 1
ATOM 702 N N . VAL A 1 92 ? -8.174 6.029 18.325 1.00 92.44 92 VAL A N 1
ATOM 703 C CA . VAL A 1 92 ? -9.383 6.661 18.882 1.00 92.44 92 VAL A CA 1
ATOM 704 C C . VAL A 1 92 ? -10.439 5.620 19.261 1.00 92.44 92 VAL A C 1
ATOM 706 O O . VAL A 1 92 ? -11.057 5.717 20.323 1.00 92.44 92 VAL A O 1
ATOM 709 N N . ILE A 1 93 ? -10.650 4.613 18.408 1.00 91.69 93 ILE A N 1
ATOM 710 C CA . ILE A 1 93 ? -11.609 3.536 18.683 1.00 91.69 93 ILE A CA 1
ATOM 711 C C . ILE A 1 93 ? -11.135 2.700 19.880 1.00 91.69 93 ILE A C 1
ATOM 713 O O . ILE A 1 93 ? -11.925 2.437 20.783 1.00 91.69 93 ILE A O 1
ATOM 717 N N . ALA A 1 94 ? -9.855 2.322 19.933 1.00 90.62 94 ALA A N 1
ATOM 718 C CA . ALA A 1 94 ? -9.306 1.510 21.015 1.00 90.62 94 ALA A CA 1
ATOM 719 C C . ALA A 1 94 ? -9.390 2.219 22.375 1.00 90.62 94 ALA A C 1
ATOM 721 O O . ALA A 1 94 ? -9.784 1.588 23.354 1.00 90.62 94 ALA A O 1
ATOM 722 N N . GLU A 1 95 ? -9.081 3.518 22.453 1.00 89.81 95 GLU A N 1
ATOM 723 C CA . GLU A 1 95 ? -9.205 4.284 23.706 1.00 89.81 95 GLU A CA 1
ATOM 724 C C . GLU A 1 95 ? -10.657 4.369 24.201 1.00 89.81 95 GLU A C 1
ATOM 726 O O . GLU A 1 95 ? -10.927 4.285 25.404 1.00 89.81 95 GLU A O 1
ATOM 731 N N . ARG A 1 96 ? -11.621 4.467 23.278 1.00 88.25 96 ARG A N 1
ATOM 732 C CA . ARG A 1 96 ? -13.045 4.431 23.630 1.00 88.25 96 ARG A CA 1
ATOM 733 C C . ARG A 1 96 ? -13.453 3.073 24.194 1.00 88.25 96 ARG A C 1
ATOM 735 O O . ARG A 1 96 ? -14.140 3.027 25.211 1.00 88.25 96 ARG A O 1
ATOM 742 N N . GLU A 1 97 ? -13.021 1.989 23.557 1.00 86.31 97 GLU A N 1
ATOM 743 C CA . GLU A 1 97 ? -13.336 0.623 23.990 1.00 86.31 97 GLU A CA 1
ATOM 744 C C . GLU A 1 97 ? -12.744 0.309 25.371 1.00 86.31 97 GLU A C 1
ATOM 746 O O . GLU A 1 97 ? -13.436 -0.270 26.209 1.00 86.31 97 GLU A O 1
ATOM 751 N N . LYS A 1 98 ? -11.522 0.780 25.669 1.00 83.75 98 LYS A N 1
ATOM 752 C CA . LYS A 1 98 ? -10.914 0.643 27.009 1.00 83.75 98 LYS A CA 1
ATOM 753 C C . LYS A 1 98 ? -11.789 1.226 28.118 1.00 83.75 98 LYS A C 1
ATOM 755 O O . LYS A 1 98 ? -11.805 0.696 29.224 1.00 83.75 98 LYS A O 1
ATOM 760 N N . SER A 1 99 ? -12.505 2.308 27.816 1.00 78.81 99 SER A N 1
ATOM 761 C CA . SER A 1 99 ? -13.369 3.004 28.775 1.00 78.81 99 SER A CA 1
ATOM 762 C C . SER A 1 99 ? -14.702 2.284 29.014 1.00 78.81 99 SER A C 1
ATOM 764 O O . SER A 1 99 ? -15.381 2.583 29.993 1.00 78.81 99 SER A O 1
ATOM 766 N N . GLN A 1 100 ? -15.104 1.363 28.130 1.00 72.38 100 GLN A N 1
ATOM 767 C CA . GLN A 1 100 ? -16.420 0.716 28.178 1.00 72.38 100 GLN A CA 1
ATOM 768 C C . GLN A 1 100 ? -16.399 -0.683 28.811 1.00 72.38 100 GLN A C 1
ATOM 770 O O . GLN A 1 100 ? -17.445 -1.117 29.288 1.00 72.38 100 GLN A O 1
ATOM 775 N N . SER A 1 101 ? -15.247 -1.365 28.854 1.00 59.44 101 SER A N 1
ATOM 776 C CA . SER A 1 101 ? -14.888 -2.547 29.674 1.00 59.44 101 SER A CA 1
ATOM 777 C C . SER A 1 101 ? -13.605 -3.166 29.098 1.00 59.44 101 SER A C 1
ATOM 779 O O . SER A 1 101 ? -13.219 -2.829 27.984 1.00 59.44 101 SER A O 1
ATOM 781 N N . HIS A 1 102 ? -12.954 -4.102 29.804 1.00 58.53 102 HIS A N 1
ATOM 782 C CA . HIS A 1 102 ? -11.809 -4.885 29.300 1.00 58.53 102 HIS A CA 1
ATOM 783 C C . HIS A 1 102 ? -12.199 -5.809 28.126 1.00 58.53 102 HIS A C 1
ATOM 785 O O . HIS A 1 102 ? -12.191 -7.035 28.244 1.00 58.53 102 HIS A O 1
ATOM 791 N N . SER A 1 103 ? -12.587 -5.236 26.988 1.00 69.56 103 SER A N 1
ATOM 792 C CA . SER A 1 103 ? -12.977 -5.984 25.803 1.00 69.56 103 SER A CA 1
ATOM 793 C C . SER A 1 103 ? -11.725 -6.527 25.109 1.00 69.56 103 SER A C 1
ATOM 795 O O . SER A 1 103 ? -10.748 -5.812 24.872 1.00 69.56 103 SER A O 1
ATOM 797 N N . SER A 1 104 ? -11.753 -7.810 24.741 1.00 85.38 104 SER A N 1
ATOM 798 C CA . SER A 1 104 ? -10.735 -8.437 23.880 1.00 85.38 104 SER A CA 1
ATOM 799 C C . SER A 1 104 ? -10.552 -7.685 22.552 1.00 85.38 104 SER A C 1
ATOM 801 O O . SER A 1 104 ? -9.484 -7.730 21.943 1.00 85.38 104 SER A O 1
ATOM 803 N N . ILE A 1 105 ? -11.576 -6.930 22.145 1.00 87.88 105 ILE A N 1
ATOM 804 C CA . ILE A 1 105 ? -11.587 -6.048 20.978 1.00 87.88 105 ILE A CA 1
ATOM 805 C C . ILE A 1 105 ? -10.544 -4.933 21.118 1.00 87.88 105 ILE A C 1
ATOM 807 O O . ILE A 1 105 ? -9.771 -4.724 20.186 1.00 87.88 105 ILE A O 1
ATOM 811 N N . GLY A 1 106 ? -10.457 -4.251 22.266 1.00 87.06 106 GLY A N 1
ATOM 812 C CA . GLY A 1 106 ? -9.480 -3.173 22.474 1.00 87.06 106 GLY A CA 1
ATOM 813 C C . GLY A 1 106 ? -8.025 -3.642 22.329 1.00 87.06 106 GLY A C 1
ATOM 814 O O . GLY A 1 106 ? -7.192 -2.946 21.735 1.00 87.06 106 GLY A O 1
ATOM 815 N N . LEU A 1 107 ? -7.729 -4.859 22.801 1.00 89.12 107 LEU A N 1
ATOM 816 C CA . LEU A 1 107 ? -6.429 -5.500 22.592 1.00 89.12 107 LEU A CA 1
ATOM 817 C C . LEU A 1 107 ? -6.196 -5.813 21.107 1.00 89.12 107 LEU A C 1
ATOM 819 O O . LEU A 1 107 ? -5.147 -5.459 20.572 1.00 89.12 107 LEU A O 1
ATOM 823 N N . GLY A 1 108 ? -7.183 -6.404 20.426 1.00 92.31 108 GLY A N 1
ATOM 824 C CA . GLY A 1 108 ? -7.104 -6.699 18.992 1.00 92.31 108 GLY A CA 1
ATOM 825 C C . GLY A 1 108 ? -6.846 -5.453 18.138 1.00 92.31 108 GLY A C 1
ATOM 826 O O . GLY A 1 108 ? -5.955 -5.457 17.292 1.00 92.31 108 GLY A O 1
ATOM 827 N N . LEU A 1 109 ? -7.550 -4.350 18.412 1.00 92.94 109 LEU A N 1
ATOM 828 C CA . LEU A 1 109 ? -7.335 -3.063 17.738 1.00 92.94 109 LEU A CA 1
ATOM 829 C C . LEU A 1 109 ? -5.920 -2.521 17.968 1.00 92.94 109 LEU A C 1
ATOM 831 O O . LEU A 1 109 ? -5.306 -1.974 17.051 1.00 92.94 109 LEU A O 1
ATOM 835 N N . SER A 1 110 ? -5.392 -2.693 19.181 1.00 91.25 110 SER A N 1
ATOM 836 C CA . SER A 1 110 ? -4.036 -2.262 19.528 1.00 91.25 110 SER A CA 1
ATOM 837 C C . SER A 1 110 ? -2.976 -3.052 18.761 1.00 91.25 110 SER A C 1
ATOM 839 O O . SER A 1 110 ? -2.029 -2.445 18.263 1.00 91.25 110 SER A O 1
ATOM 841 N N . ILE A 1 111 ? -3.158 -4.370 18.621 1.00 93.94 111 ILE A N 1
ATOM 842 C CA . ILE A 1 111 ? -2.274 -5.244 17.833 1.00 93.94 111 ILE A CA 1
ATOM 843 C C . ILE A 1 111 ? -2.286 -4.812 16.366 1.00 93.94 111 ILE A C 1
ATOM 845 O O . ILE A 1 111 ? -1.242 -4.455 15.828 1.00 93.94 111 ILE A O 1
ATOM 849 N N . VAL A 1 112 ? -3.471 -4.712 15.753 1.00 95.69 112 VAL A N 1
ATOM 850 C CA . VAL A 1 112 ? -3.601 -4.290 14.346 1.00 95.69 112 VAL A CA 1
ATOM 851 C C . VAL A 1 112 ? -2.967 -2.915 14.121 1.00 95.69 112 VAL A C 1
ATOM 853 O O . VAL A 1 112 ? -2.307 -2.685 13.111 1.00 95.69 112 VAL A O 1
ATOM 856 N N . ARG A 1 113 ? -3.115 -1.980 15.068 1.00 95.31 113 ARG A N 1
ATOM 857 C CA . ARG A 1 113 ? -2.482 -0.658 14.976 1.00 95.31 113 ARG A CA 1
ATOM 858 C C . ARG A 1 113 ? -0.952 -0.741 14.947 1.00 95.31 113 ARG A C 1
ATOM 860 O O . ARG A 1 113 ? -0.338 0.026 14.201 1.00 95.31 113 ARG A O 1
ATOM 867 N N . LEU A 1 114 ? -0.349 -1.615 15.756 1.00 94.75 114 LEU A N 1
ATOM 868 C CA . LEU A 1 114 ? 1.101 -1.838 15.756 1.00 94.75 114 LEU A CA 1
ATOM 869 C C . LEU A 1 114 ? 1.554 -2.446 14.426 1.00 94.75 114 LEU A C 1
ATOM 871 O O . LEU A 1 114 ? 2.478 -1.912 13.816 1.00 94.75 114 LEU A O 1
ATOM 875 N N . ASP A 1 115 ? 0.834 -3.443 13.915 1.00 96.50 115 ASP A N 1
ATOM 876 C CA . ASP A 1 115 ? 1.146 -4.057 12.621 1.00 96.50 115 ASP A CA 1
ATOM 877 C C . ASP A 1 115 ? 1.068 -3.036 11.474 1.00 96.50 115 ASP A C 1
ATOM 879 O O . ASP A 1 115 ? 1.931 -3.005 10.598 1.00 96.50 115 ASP A O 1
ATOM 883 N N . LEU A 1 116 ? 0.084 -2.128 11.493 1.00 96.19 116 LEU A N 1
ATOM 884 C CA . LEU A 1 116 ? -0.007 -1.039 10.511 1.00 96.19 116 LEU A CA 1
ATOM 885 C C . LEU A 1 116 ? 1.151 -0.042 10.617 1.00 96.19 116 LEU A C 1
ATOM 887 O O . LEU A 1 116 ? 1.628 0.460 9.594 1.00 96.19 116 LEU A O 1
ATOM 891 N N . ARG A 1 117 ? 1.612 0.262 11.837 1.00 94.25 117 ARG A N 1
ATOM 892 C CA . ARG A 1 117 ? 2.787 1.118 12.054 1.00 94.25 117 ARG A CA 1
ATOM 893 C C . ARG A 1 117 ? 4.030 0.467 11.453 1.00 94.25 117 ARG A C 1
ATOM 895 O O . ARG A 1 117 ? 4.796 1.155 10.776 1.00 94.25 117 ARG A O 1
ATOM 902 N N . ASP A 1 118 ? 4.204 -0.826 11.683 1.00 95.19 118 ASP A N 1
ATOM 903 C CA . ASP A 1 118 ? 5.368 -1.578 11.225 1.00 95.19 118 ASP A CA 1
ATOM 904 C C . ASP A 1 118 ? 5.324 -1.759 9.698 1.00 95.19 118 ASP A C 1
ATOM 906 O O . ASP A 1 118 ? 6.315 -1.512 9.008 1.00 95.19 118 ASP A O 1
ATOM 910 N N . LEU A 1 119 ? 4.147 -2.025 9.126 1.00 94.38 119 LEU A N 1
ATOM 911 C CA . LEU A 1 119 ? 3.951 -2.071 7.676 1.00 94.38 119 LEU A CA 1
ATOM 912 C C . LEU A 1 119 ? 4.251 -0.723 7.006 1.00 94.38 119 LEU A C 1
ATOM 914 O O . LEU A 1 119 ? 4.922 -0.671 5.972 1.00 94.38 119 LEU A O 1
ATOM 918 N N . ARG A 1 120 ? 3.812 0.388 7.610 1.00 93.62 120 ARG A N 1
ATOM 919 C CA . ARG A 1 120 ? 4.167 1.738 7.145 1.00 93.62 120 ARG A CA 1
ATOM 920 C C . ARG A 1 120 ? 5.674 1.979 7.226 1.00 93.62 120 ARG A C 1
ATOM 922 O O . ARG A 1 120 ? 6.242 2.577 6.316 1.00 93.62 120 ARG A O 1
ATOM 929 N N . HIS A 1 121 ? 6.327 1.517 8.290 1.00 92.06 121 HIS A N 1
ATOM 930 C CA . HIS A 1 121 ? 7.779 1.611 8.414 1.00 92.06 121 HIS A CA 1
ATOM 931 C C . HIS A 1 121 ? 8.490 0.842 7.290 1.00 92.06 121 HIS A C 1
ATOM 933 O O . HIS A 1 121 ? 9.384 1.398 6.654 1.00 92.06 121 HIS A O 1
ATOM 939 N N . HIS A 1 122 ? 8.042 -0.372 6.959 1.00 92.12 122 HIS A N 1
ATOM 940 C CA . HIS A 1 122 ? 8.574 -1.125 5.819 1.00 92.12 122 HIS A CA 1
ATOM 941 C C . HIS A 1 122 ? 8.386 -0.404 4.481 1.00 92.12 122 HIS A C 1
ATOM 943 O O . HIS A 1 122 ? 9.312 -0.391 3.671 1.00 92.12 122 HIS A O 1
ATOM 949 N N . ILE A 1 123 ? 7.241 0.247 4.258 1.00 90.75 123 ILE A N 1
ATOM 950 C CA . ILE A 1 123 ? 7.033 1.093 3.072 1.00 90.75 123 ILE A CA 1
ATOM 951 C C . ILE A 1 123 ? 8.052 2.236 3.031 1.00 90.75 123 ILE A C 1
ATOM 953 O O . ILE A 1 123 ? 8.679 2.461 1.998 1.00 90.75 123 ILE A O 1
ATOM 957 N N . HIS A 1 124 ? 8.265 2.939 4.147 1.00 89.81 124 HIS A N 1
ATOM 958 C CA . HIS A 1 124 ? 9.259 4.014 4.200 1.00 89.81 124 HIS A CA 1
ATOM 959 C C . HIS A 1 124 ? 10.679 3.505 3.932 1.00 89.81 124 HIS A C 1
ATOM 961 O O . HIS A 1 124 ? 11.437 4.175 3.234 1.00 89.81 124 HIS A O 1
ATOM 967 N N . LEU A 1 125 ? 11.034 2.316 4.432 1.00 89.56 125 LEU A N 1
ATOM 968 C CA . LEU A 1 125 ? 12.318 1.684 4.125 1.00 89.56 125 LEU A CA 1
ATOM 969 C C . LEU A 1 125 ? 12.454 1.381 2.629 1.00 89.56 125 LEU A C 1
ATOM 971 O O . LEU A 1 125 ? 13.477 1.717 2.041 1.00 89.56 125 LEU A O 1
ATOM 975 N N . GLN A 1 126 ? 11.422 0.816 1.995 1.00 86.62 126 GLN A N 1
ATOM 976 C CA . GLN A 1 126 ? 11.419 0.555 0.549 1.00 86.62 126 GLN A CA 1
ATOM 977 C C . GLN A 1 126 ? 11.602 1.846 -0.261 1.00 86.62 126 GLN A C 1
ATOM 979 O O . GLN A 1 126 ? 12.403 1.882 -1.191 1.00 86.62 126 GLN A O 1
ATOM 984 N N . MET A 1 127 ? 10.911 2.922 0.126 1.00 85.38 127 MET A N 1
ATOM 985 C CA . MET A 1 127 ? 11.051 4.232 -0.519 1.00 85.38 127 MET A CA 1
ATOM 986 C C . MET A 1 127 ? 12.443 4.848 -0.302 1.00 85.38 127 MET A C 1
ATOM 988 O O . MET A 1 127 ? 12.994 5.450 -1.222 1.00 85.38 127 MET A O 1
ATOM 992 N N . SER A 1 128 ? 13.025 4.672 0.887 1.00 85.69 128 SER A N 1
ATOM 993 C CA . SER A 1 128 ? 14.380 5.138 1.212 1.00 85.69 128 SER A CA 1
ATOM 994 C C . SER A 1 128 ? 15.445 4.417 0.379 1.00 85.69 128 SER A C 1
ATOM 996 O O . SER A 1 128 ? 16.318 5.061 -0.199 1.00 85.69 128 SER A O 1
ATOM 998 N N . ILE A 1 129 ? 15.329 3.089 0.242 1.00 85.00 129 ILE A N 1
ATOM 999 C CA . ILE A 1 129 ? 16.206 2.271 -0.615 1.00 85.00 129 ILE A CA 1
ATOM 1000 C C . ILE A 1 129 ? 16.093 2.706 -2.083 1.00 85.00 129 ILE A C 1
ATOM 1002 O O . ILE A 1 129 ? 17.087 2.719 -2.800 1.00 85.00 129 ILE A O 1
ATOM 1006 N N . ALA A 1 130 ? 14.903 3.124 -2.522 1.00 81.06 130 ALA A N 1
ATOM 1007 C CA . ALA A 1 130 ? 14.678 3.676 -3.856 1.00 81.06 130 ALA A CA 1
ATOM 1008 C C . ALA A 1 130 ? 15.149 5.142 -4.020 1.00 81.06 130 ALA A C 1
ATOM 1010 O O . ALA A 1 130 ? 14.882 5.752 -5.055 1.00 81.06 130 ALA A O 1
ATOM 1011 N N . HIS A 1 131 ? 15.832 5.715 -3.017 1.00 81.25 131 HIS A N 1
ATOM 1012 C CA . HIS A 1 131 ? 16.323 7.099 -2.978 1.00 81.25 131 HIS A CA 1
ATOM 1013 C C . HIS A 1 131 ? 15.240 8.163 -3.199 1.00 81.25 131 HIS A C 1
ATOM 1015 O O . HIS A 1 131 ? 15.481 9.212 -3.799 1.00 81.25 131 HIS A O 1
ATOM 1021 N N . ILE A 1 132 ? 14.034 7.908 -2.694 1.00 73.25 132 ILE A N 1
ATOM 1022 C CA . ILE A 1 132 ? 12.910 8.829 -2.848 1.00 73.25 132 ILE A CA 1
ATOM 1023 C C . ILE A 1 132 ? 12.825 9.744 -1.636 1.00 73.25 132 ILE A C 1
ATOM 1025 O O . ILE A 1 132 ? 12.832 9.259 -0.500 1.00 73.25 132 ILE A O 1
ATOM 1029 N N . PRO A 1 133 ? 12.692 11.065 -1.843 1.00 74.94 133 PRO A N 1
ATOM 1030 C CA . PRO A 1 133 ? 12.489 11.984 -0.742 1.00 74.94 133 PRO A CA 1
ATOM 1031 C C . PRO A 1 133 ? 11.178 11.648 -0.030 1.00 74.94 133 PRO A C 1
ATOM 1033 O O . PRO A 1 133 ? 10.086 11.724 -0.599 1.00 74.94 133 PRO A O 1
ATOM 1036 N N . LEU A 1 134 ? 11.295 11.285 1.244 1.00 73.50 134 LEU A N 1
ATOM 1037 C CA . LEU A 1 134 ? 10.157 11.160 2.142 1.00 73.50 134 LEU A CA 1
ATOM 1038 C C . LEU A 1 134 ? 9.544 12.553 2.309 1.00 73.50 134 LEU A C 1
ATOM 1040 O O . LEU A 1 134 ? 10.166 13.455 2.868 1.00 73.50 134 LEU A O 1
ATOM 1044 N N . GLN A 1 135 ? 8.327 12.746 1.805 1.00 74.44 135 GLN A N 1
ATOM 1045 C CA . GLN A 1 135 ? 7.588 13.970 2.087 1.00 74.44 135 GLN A CA 1
ATOM 1046 C C . GLN A 1 135 ? 7.180 13.988 3.560 1.00 74.44 135 GLN A C 1
ATOM 1048 O O . GLN A 1 135 ? 6.708 12.987 4.100 1.00 74.44 135 GLN A O 1
ATOM 1053 N N . VAL A 1 136 ? 7.335 15.144 4.203 1.00 73.25 136 VAL A N 1
ATOM 1054 C CA . VAL A 1 136 ? 6.817 15.363 5.553 1.00 73.25 136 VAL A CA 1
ATOM 1055 C C . VAL A 1 136 ? 5.293 15.286 5.482 1.00 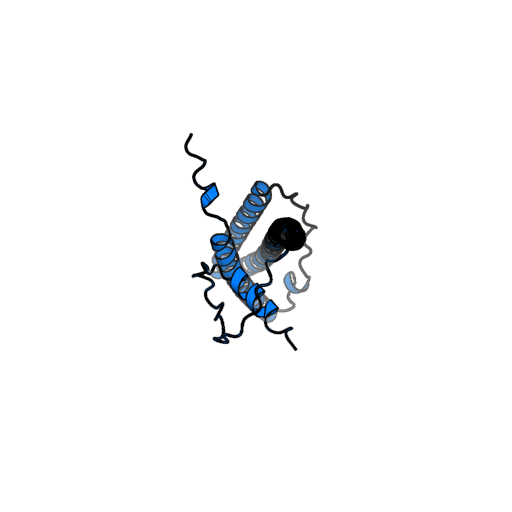73.25 136 VAL A C 1
ATOM 1057 O O . VAL A 1 136 ? 4.652 16.146 4.876 1.00 73.25 136 VAL A O 1
ATOM 1060 N N . SER A 1 137 ? 4.704 14.241 6.069 1.00 76.56 137 SER A N 1
ATOM 1061 C CA . SER A 1 137 ? 3.248 14.098 6.119 1.00 76.56 137 SER A CA 1
ATOM 1062 C C . SER A 1 137 ? 2.625 15.292 6.841 1.00 76.56 137 SER A C 1
ATOM 1064 O O . SER A 1 137 ? 3.055 15.671 7.932 1.00 76.56 137 SER A O 1
ATOM 1066 N N . ALA A 1 138 ? 1.560 15.845 6.262 1.00 81.25 138 ALA A N 1
ATOM 1067 C CA . ALA A 1 138 ? 0.765 16.877 6.912 1.00 81.25 138 ALA A CA 1
ATOM 1068 C C . ALA A 1 138 ? 0.185 16.370 8.252 1.00 81.25 138 ALA A C 1
ATOM 1070 O O . ALA A 1 138 ? -0.104 15.168 8.395 1.00 81.25 138 ALA A O 1
ATOM 1071 N N . PRO A 1 139 ? -0.031 17.262 9.238 1.00 82.88 139 PRO A N 1
ATOM 1072 C CA . PRO A 1 139 ? -0.684 16.887 10.487 1.00 82.88 139 PRO A CA 1
ATOM 1073 C C . PRO A 1 139 ? -2.040 16.241 10.191 1.00 82.88 139 PRO A C 1
ATOM 1075 O O . PRO A 1 139 ? -2.841 16.765 9.414 1.00 82.88 139 PRO A O 1
ATOM 1078 N N . LEU A 1 140 ? -2.277 15.064 10.774 1.00 86.75 140 LEU A N 1
ATOM 1079 C CA . LEU A 1 140 ? -3.520 14.337 10.556 1.00 86.75 140 LEU A CA 1
ATOM 1080 C C . LEU A 1 140 ? -4.645 15.021 11.332 1.00 86.75 140 LEU A C 1
ATOM 1082 O O . LEU A 1 140 ? -4.561 15.157 12.550 1.00 86.75 140 LEU A O 1
ATOM 1086 N N . ARG A 1 141 ? -5.714 15.408 10.636 1.00 85.56 141 ARG A N 1
ATOM 1087 C CA . ARG A 1 141 ? -6.962 15.833 11.274 1.00 85.56 141 ARG A CA 1
ATOM 1088 C C . ARG A 1 141 ? -7.933 14.665 11.261 1.00 85.56 141 ARG A C 1
ATOM 1090 O O . ARG A 1 141 ? -8.385 14.245 10.198 1.00 85.56 141 ARG A O 1
ATOM 1097 N N . ILE A 1 142 ? -8.223 14.128 12.440 1.00 86.81 142 ILE A N 1
ATOM 1098 C CA . ILE A 1 142 ? -9.232 13.084 12.598 1.00 86.81 142 ILE A CA 1
ATOM 1099 C C . ILE A 1 142 ? -10.609 13.761 12.539 1.00 86.81 142 ILE A C 1
ATOM 1101 O O . ILE A 1 142 ? -10.825 14.729 13.266 1.00 86.81 142 ILE A O 1
ATOM 1105 N N . PRO A 1 143 ? -11.534 13.303 11.681 1.00 86.12 143 PRO A N 1
ATOM 1106 C CA . PRO A 1 143 ? -12.876 13.867 11.619 1.00 86.12 143 PRO A CA 1
ATOM 1107 C C . PRO A 1 143 ? -13.608 13.819 12.969 1.00 86.12 143 PRO A C 1
ATOM 1109 O O . PRO A 1 143 ? -13.582 12.801 13.656 1.00 86.12 143 PRO A O 1
ATOM 1112 N N . GLU A 1 144 ? -14.346 14.880 13.304 1.00 85.00 144 GLU A N 1
ATOM 1113 C CA . GLU A 1 144 ? -15.073 15.007 14.582 1.00 85.00 144 GLU A CA 1
ATOM 1114 C C . GLU A 1 144 ? -16.036 13.851 14.861 1.00 85.00 144 GLU A C 1
ATOM 1116 O O . GLU A 1 144 ? -16.122 13.351 15.978 1.00 85.00 144 GLU A O 1
ATOM 1121 N N . HIS A 1 145 ? -16.718 13.355 13.827 1.00 80.50 145 HIS A N 1
ATOM 1122 C CA . HIS A 1 145 ? -17.631 12.222 13.972 1.00 80.50 145 HIS A CA 1
ATOM 1123 C C . HIS A 1 145 ? -16.922 10.940 14.433 1.00 80.50 145 HIS A C 1
ATOM 1125 O O . HIS A 1 145 ? -17.581 10.062 14.983 1.00 80.50 145 HIS A O 1
ATOM 1131 N N . ILE A 1 146 ? -15.602 10.836 14.217 1.00 81.25 146 ILE A N 1
ATOM 1132 C CA . ILE A 1 146 ? -14.781 9.723 14.694 1.00 81.25 146 ILE A CA 1
ATOM 1133 C C . ILE A 1 146 ? -14.390 9.910 16.151 1.00 81.25 146 ILE A C 1
ATOM 1135 O O . ILE A 1 146 ? -14.389 8.928 16.892 1.00 81.25 146 ILE A O 1
ATOM 1139 N N . LEU A 1 147 ? -14.083 11.142 16.557 1.00 85.50 147 LEU A N 1
ATOM 1140 C CA . LEU A 1 147 ? -13.699 11.492 17.925 1.00 85.50 147 LEU A CA 1
ATOM 1141 C C . LEU A 1 147 ? -14.897 11.412 18.881 1.00 85.50 147 LEU A C 1
ATOM 1143 O O . LEU A 1 147 ? -14.815 10.763 19.928 1.00 85.50 147 LEU A O 1
ATOM 1147 N N . HIS A 1 148 ? -16.031 11.987 18.479 1.00 86.25 148 HIS A N 1
ATOM 1148 C CA . HIS A 1 148 ? -17.202 12.205 19.327 1.00 86.25 148 HIS A CA 1
ATOM 1149 C C . HIS A 1 148 ? -18.499 11.702 18.663 1.00 86.25 148 HIS A C 1
ATOM 1151 O O . HIS A 1 148 ? -19.311 12.488 18.167 1.00 86.25 148 HIS A O 1
ATOM 1157 N N . PRO A 1 149 ? -18.743 10.381 18.639 1.00 86.06 149 PRO A N 1
ATOM 1158 C CA . PRO A 1 149 ? -19.989 9.823 18.136 1.00 86.06 149 PRO A CA 1
ATOM 1159 C C . PRO A 1 149 ? -21.152 10.213 19.050 1.00 86.06 149 PRO A C 1
ATOM 1161 O O . PRO A 1 149 ? -21.066 10.142 20.272 1.00 86.06 149 PRO A O 1
ATOM 1164 N N . SER A 1 150 ? -22.294 10.545 18.451 1.00 87.31 150 SER A N 1
ATOM 1165 C CA . SER A 1 150 ? -23.472 11.020 19.194 1.00 87.31 150 SER A CA 1
ATOM 1166 C C . SER A 1 150 ? -24.156 9.944 20.057 1.00 87.31 150 SER A C 1
ATOM 1168 O O . SER A 1 150 ? -25.099 10.254 20.772 1.00 87.31 150 SER A O 1
ATOM 1170 N N . SER A 1 151 ? -23.771 8.668 19.924 1.00 90.19 151 SER A N 1
ATOM 1171 C CA . SER A 1 151 ? -24.331 7.537 20.685 1.00 90.19 151 SER A CA 1
ATOM 1172 C C . SER A 1 151 ? -23.395 6.325 20.638 1.00 90.19 151 SER A C 1
ATOM 1174 O O . SER A 1 151 ? -22.580 6.213 19.716 1.00 90.19 151 SER A O 1
ATOM 1176 N N . SER A 1 152 ? -23.560 5.383 21.571 1.00 88.75 152 SER A N 1
ATOM 1177 C CA . SER A 1 152 ? -22.824 4.108 21.588 1.00 88.75 152 SER A CA 1
ATOM 1178 C C . SER A 1 152 ? -23.068 3.271 20.328 1.00 88.75 152 SER A C 1
ATOM 1180 O O . SER A 1 152 ? -22.118 2.769 19.736 1.00 88.75 152 SER A O 1
ATOM 1182 N N . TRP A 1 153 ? -24.312 3.201 19.845 1.00 89.94 153 TRP A N 1
ATOM 1183 C CA . TRP A 1 153 ? -24.645 2.520 18.589 1.00 89.94 153 TRP A CA 1
ATOM 1184 C C . TRP A 1 153 ? -23.882 3.108 17.394 1.00 89.94 153 TRP A C 1
ATOM 1186 O O . TRP A 1 153 ? -23.250 2.378 16.633 1.00 89.94 153 TRP A O 1
ATOM 1196 N N . LYS A 1 154 ? -23.873 4.442 17.249 1.00 90.19 154 LYS A N 1
ATOM 1197 C CA . LYS A 1 154 ? -23.098 5.105 16.185 1.00 90.19 154 LYS A CA 1
ATOM 1198 C C . LYS A 1 154 ? -21.601 4.821 16.314 1.00 90.19 154 LYS A C 1
ATOM 1200 O O . LYS A 1 154 ? -20.956 4.597 15.296 1.00 90.19 154 LYS A O 1
ATOM 1205 N N . ALA A 1 155 ? -21.069 4.792 17.538 1.00 89.62 155 ALA A N 1
ATOM 1206 C CA . ALA A 1 155 ? -19.674 4.442 17.792 1.00 89.62 155 ALA A CA 1
ATOM 1207 C C . ALA A 1 155 ? -19.341 3.025 17.293 1.00 89.62 155 ALA A C 1
ATOM 1209 O O . ALA A 1 155 ? -18.343 2.843 16.599 1.00 89.62 155 ALA A O 1
ATOM 1210 N N . GLN A 1 156 ? -20.204 2.047 17.585 1.00 89.69 156 GLN A N 1
ATOM 1211 C CA . GLN A 1 156 ? -20.038 0.656 17.153 1.00 89.69 156 GLN A CA 1
ATOM 1212 C C . GLN A 1 156 ? -20.132 0.508 15.631 1.00 89.69 156 GLN A C 1
ATOM 1214 O O . GLN A 1 156 ? -19.265 -0.110 15.013 1.00 89.69 156 GLN A O 1
ATOM 1219 N N . VAL A 1 157 ? -21.142 1.120 15.003 1.00 91.88 157 VAL A N 1
ATOM 1220 C CA . VAL A 1 157 ? -21.302 1.106 13.537 1.00 91.88 157 VAL A CA 1
ATOM 1221 C C . VAL A 1 157 ? -20.091 1.740 12.852 1.00 91.88 157 VAL A C 1
ATOM 1223 O O . VAL A 1 157 ? -19.594 1.224 11.851 1.00 91.88 157 VAL A O 1
ATOM 1226 N N . GLN A 1 158 ? -19.582 2.839 13.402 1.00 91.56 158 GLN A N 1
ATOM 1227 C CA . GLN A 1 158 ? -18.406 3.519 12.880 1.00 91.56 158 GLN A CA 1
ATOM 1228 C C . GLN A 1 158 ? -17.133 2.672 13.042 1.00 91.56 158 GLN A C 1
ATOM 1230 O O . GLN A 1 158 ? -16.340 2.593 12.100 1.00 91.56 158 GLN A O 1
ATOM 1235 N N . ALA A 1 159 ? -16.944 2.010 14.187 1.00 91.81 159 ALA A N 1
ATOM 1236 C CA . ALA A 1 159 ? -15.827 1.092 14.405 1.00 91.81 159 ALA A CA 1
ATOM 1237 C C . ALA A 1 159 ? -15.859 -0.071 13.402 1.00 91.81 159 ALA A C 1
ATOM 1239 O O . ALA A 1 159 ? -14.870 -0.322 12.714 1.00 91.81 159 ALA A O 1
ATOM 1240 N N . LEU A 1 160 ? -17.021 -0.709 13.231 1.00 93.50 160 LEU A N 1
ATOM 1241 C CA . LEU A 1 160 ? -17.213 -1.783 12.255 1.00 93.50 160 LEU A CA 1
ATOM 1242 C C . LEU A 1 160 ? -16.961 -1.312 10.815 1.00 93.50 160 LEU A C 1
ATOM 1244 O O . LEU A 1 160 ? -16.286 -1.997 10.050 1.00 93.50 160 LEU A O 1
ATOM 1248 N N . SER A 1 161 ? -17.475 -0.138 10.443 1.00 94.12 161 SER A N 1
ATOM 1249 C CA . SER A 1 161 ? -17.246 0.461 9.122 1.00 94.12 161 SER A CA 1
ATOM 1250 C C . SER A 1 161 ? -15.758 0.726 8.875 1.00 94.12 161 SER A C 1
ATOM 1252 O O . SER A 1 161 ? -15.227 0.382 7.820 1.00 94.12 161 SER A O 1
ATOM 1254 N N . THR A 1 162 ? -15.055 1.258 9.879 1.00 93.50 162 THR A N 1
ATOM 1255 C CA . THR A 1 162 ? -13.606 1.507 9.820 1.00 93.50 162 THR A CA 1
ATOM 1256 C C . THR A 1 162 ? -12.839 0.207 9.604 1.00 93.50 162 THR A C 1
ATOM 1258 O O . THR A 1 162 ? -11.981 0.144 8.726 1.00 93.50 162 THR A O 1
ATOM 1261 N N . LEU A 1 163 ? -13.184 -0.846 10.350 1.00 95.12 163 LEU A N 1
ATOM 1262 C CA . LEU A 1 163 ? -12.566 -2.164 10.213 1.00 95.12 163 LEU A CA 1
ATOM 1263 C C . LEU A 1 163 ? -12.830 -2.789 8.840 1.00 95.12 163 LEU A C 1
ATOM 1265 O O . LEU A 1 163 ? -11.898 -3.307 8.233 1.00 95.12 163 LEU A O 1
ATOM 1269 N N . ARG A 1 164 ? -14.050 -2.679 8.300 1.00 97.06 164 ARG A N 1
ATOM 1270 C CA . ARG A 1 164 ? -14.356 -3.168 6.943 1.00 97.06 164 ARG A CA 1
ATOM 1271 C C . ARG A 1 164 ? -13.578 -2.424 5.862 1.00 97.06 164 ARG A C 1
ATOM 1273 O O . ARG A 1 164 ? -13.081 -3.045 4.925 1.00 97.06 164 ARG A O 1
ATOM 1280 N N . HIS A 1 165 ? -13.455 -1.102 5.968 1.00 95.38 165 HIS A N 1
ATOM 1281 C CA . HIS A 1 165 ? -12.654 -0.340 5.010 1.00 95.38 165 HIS A CA 1
ATOM 1282 C C . HIS A 1 165 ? -11.162 -0.673 5.125 1.00 95.38 165 HIS A C 1
ATOM 1284 O O . HIS A 1 165 ? -10.481 -0.786 4.103 1.00 95.38 165 HIS A O 1
ATOM 1290 N N . LEU A 1 166 ? -10.666 -0.894 6.345 1.00 96.38 166 LEU A N 1
ATOM 1291 C CA . LEU A 1 166 ? -9.302 -1.354 6.573 1.00 96.38 166 LEU A CA 1
ATOM 1292 C C . LEU A 1 166 ? -9.066 -2.742 5.965 1.00 96.38 166 LEU A C 1
ATOM 1294 O O . LEU A 1 166 ? -8.081 -2.926 5.258 1.00 96.38 166 LEU A O 1
ATOM 1298 N N . GLU A 1 167 ? -9.975 -3.693 6.168 1.00 97.50 167 GLU A N 1
ATOM 1299 C CA . GLU A 1 167 ? -9.909 -5.029 5.565 1.00 97.50 167 GLU A CA 1
ATOM 1300 C C . GLU A 1 167 ? -9.818 -4.945 4.033 1.00 97.50 167 GLU A C 1
ATOM 1302 O O . GLU A 1 167 ? -8.932 -5.540 3.417 1.00 97.50 167 GLU A O 1
ATOM 1307 N N . GLN A 1 168 ? -10.674 -4.137 3.402 1.00 96.19 168 GLN A N 1
ATOM 1308 C CA . GLN A 1 168 ? -10.633 -3.915 1.954 1.00 96.19 168 GLN A CA 1
ATOM 1309 C C . GLN A 1 168 ? -9.322 -3.261 1.499 1.00 96.19 168 GLN A C 1
ATOM 1311 O O . GLN A 1 168 ? -8.779 -3.624 0.449 1.00 96.19 168 GLN A O 1
ATOM 1316 N N . CYS A 1 169 ? -8.812 -2.298 2.272 1.00 93.62 169 CYS A N 1
ATOM 1317 C CA . CYS A 1 169 ? -7.532 -1.642 2.022 1.00 93.62 169 CYS A CA 1
ATOM 1318 C C . CYS A 1 169 ? -6.381 -2.655 2.083 1.00 93.62 169 CYS A C 1
ATOM 1320 O O . CYS A 1 169 ? -5.605 -2.748 1.132 1.00 93.62 169 CYS A O 1
ATOM 1322 N N . LEU A 1 170 ? -6.327 -3.481 3.128 1.00 95.44 170 LEU A N 1
ATOM 1323 C CA . LEU A 1 170 ? -5.332 -4.542 3.285 1.00 95.44 170 LEU A CA 1
ATOM 1324 C C . LEU A 1 170 ? -5.436 -5.582 2.165 1.00 95.44 170 LEU A C 1
ATOM 1326 O O . LEU A 1 170 ? -4.422 -5.975 1.596 1.00 95.44 170 LEU A O 1
ATOM 1330 N N . GLY A 1 171 ? -6.651 -5.953 1.755 1.00 94.75 171 GLY A N 1
ATOM 1331 C CA . GLY A 1 171 ? -6.859 -6.823 0.599 1.00 94.75 171 GLY A CA 1
ATOM 1332 C C . GLY A 1 171 ? -6.277 -6.245 -0.697 1.00 94.75 171 GLY A C 1
ATOM 1333 O O . GLY A 1 171 ? -5.708 -6.986 -1.501 1.00 94.75 171 GLY A O 1
ATOM 1334 N N . ARG A 1 172 ? -6.374 -4.923 -0.910 1.00 91.44 172 ARG A N 1
ATOM 1335 C CA . ARG A 1 172 ? -5.696 -4.246 -2.032 1.00 91.44 172 ARG A CA 1
ATOM 1336 C C . ARG A 1 172 ? -4.183 -4.303 -1.863 1.00 91.44 172 ARG A C 1
ATOM 1338 O O . ARG A 1 172 ? -3.508 -4.754 -2.777 1.00 91.44 172 ARG A O 1
ATOM 1345 N N . VAL A 1 173 ? -3.671 -3.933 -0.693 1.00 90.88 173 VAL A N 1
ATOM 1346 C CA . VAL A 1 173 ? -2.234 -3.929 -0.370 1.00 90.88 173 VAL A CA 1
ATOM 1347 C C . VAL A 1 173 ? -1.583 -5.284 -0.632 1.00 90.88 173 VAL A C 1
ATOM 1349 O O . VAL A 1 173 ? -0.515 -5.337 -1.232 1.00 90.88 173 VAL A O 1
ATOM 1352 N N . VAL A 1 174 ? -2.221 -6.382 -0.224 1.00 94.00 174 VAL A N 1
ATOM 1353 C CA . VAL A 1 174 ? -1.700 -7.737 -0.461 1.00 94.00 174 VAL A CA 1
ATOM 1354 C C . VAL A 1 174 ? -1.530 -7.999 -1.955 1.00 94.00 174 VAL A C 1
ATOM 1356 O O . VAL A 1 174 ? -0.479 -8.485 -2.379 1.0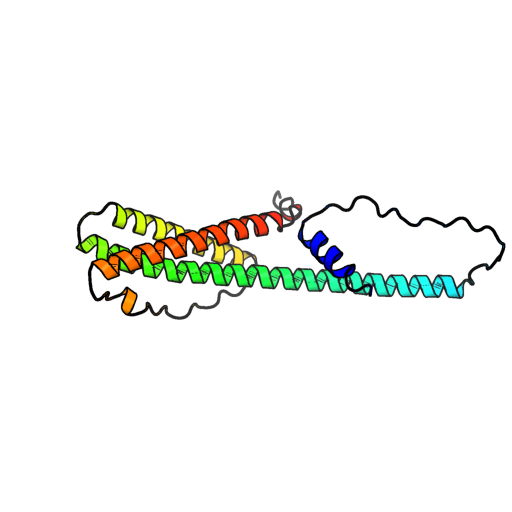0 94.00 174 VAL A O 1
ATOM 1359 N N . ARG A 1 175 ? -2.529 -7.638 -2.772 1.00 91.31 175 ARG A N 1
ATOM 1360 C CA . ARG A 1 175 ? -2.425 -7.753 -4.234 1.00 91.31 175 ARG A CA 1
ATOM 1361 C C . ARG A 1 175 ? -1.308 -6.873 -4.780 1.00 91.31 175 ARG A C 1
ATOM 1363 O O . ARG A 1 175 ? -0.538 -7.341 -5.614 1.00 91.31 175 ARG A O 1
ATOM 1370 N N . GLU A 1 176 ? -1.179 -5.652 -4.267 1.00 87.19 176 GLU A N 1
ATOM 1371 C CA . GLU A 1 176 ? -0.123 -4.736 -4.690 1.00 87.19 176 GLU A CA 1
ATOM 1372 C C . GLU A 1 176 ? 1.264 -5.274 -4.397 1.00 87.19 176 GLU A C 1
ATOM 1374 O O . GLU A 1 176 ? 2.075 -5.393 -5.308 1.00 87.19 176 GLU A O 1
ATOM 1379 N N . PHE A 1 177 ? 1.547 -5.669 -3.160 1.00 88.75 177 PHE A N 1
ATOM 1380 C CA . PHE A 1 177 ? 2.859 -6.212 -2.829 1.00 88.75 177 PHE A CA 1
ATOM 1381 C C . PHE A 1 177 ? 3.156 -7.508 -3.571 1.00 88.75 177 PHE A C 1
ATOM 1383 O O . PHE A 1 177 ? 4.300 -7.731 -3.958 1.00 88.75 177 PHE A O 1
ATOM 1390 N N . THR A 1 178 ? 2.142 -8.332 -3.831 1.00 89.25 178 THR A N 1
ATOM 1391 C CA . THR A 1 178 ? 2.310 -9.536 -4.653 1.00 89.25 178 THR A CA 1
ATOM 1392 C C . THR A 1 178 ? 2.723 -9.171 -6.079 1.00 89.25 178 THR A C 1
ATOM 1394 O O . THR A 1 178 ? 3.691 -9.727 -6.600 1.00 89.25 178 THR A O 1
ATOM 1397 N N . PHE A 1 179 ? 2.042 -8.197 -6.687 1.00 85.69 179 PHE A N 1
ATOM 1398 C CA . PHE A 1 179 ? 2.365 -7.702 -8.024 1.00 85.69 179 PHE A CA 1
ATOM 1399 C C . PHE A 1 179 ? 3.754 -7.048 -8.080 1.00 85.69 179 PHE A C 1
ATOM 1401 O O . PHE A 1 179 ? 4.561 -7.365 -8.957 1.00 85.69 179 PHE A O 1
ATOM 1408 N N . LEU A 1 180 ? 4.071 -6.182 -7.114 1.00 82.56 180 LEU A N 1
ATOM 1409 C CA . LEU A 1 180 ? 5.361 -5.496 -7.039 1.00 82.56 180 LEU A CA 1
ATOM 1410 C C . LEU A 1 180 ? 6.507 -6.485 -6.850 1.00 82.56 180 LEU A C 1
ATOM 1412 O O . LEU A 1 180 ? 7.505 -6.398 -7.558 1.00 82.56 180 LEU A O 1
ATOM 1416 N N . ARG A 1 181 ? 6.343 -7.479 -5.972 1.00 84.62 181 ARG A N 1
ATOM 1417 C CA . ARG A 1 181 ? 7.346 -8.529 -5.761 1.00 84.62 181 ARG A CA 1
ATOM 1418 C C . ARG A 1 181 ? 7.615 -9.332 -7.034 1.00 84.62 181 ARG A C 1
ATOM 1420 O O . ARG A 1 181 ? 8.758 -9.704 -7.272 1.00 84.62 181 ARG A O 1
ATOM 1427 N N . ALA A 1 182 ? 6.590 -9.607 -7.841 1.00 82.44 182 ALA A N 1
ATOM 1428 C CA . ALA A 1 182 ? 6.757 -10.290 -9.125 1.00 82.44 182 ALA A CA 1
ATOM 1429 C C . ALA A 1 182 ? 7.448 -9.412 -10.185 1.00 82.44 182 ALA A C 1
ATOM 1431 O O . ALA A 1 182 ? 8.068 -9.941 -11.103 1.00 82.44 182 ALA A O 1
ATOM 1432 N N . SER A 1 183 ? 7.360 -8.087 -10.040 1.00 73.06 183 SER A N 1
ATOM 1433 C CA . SER A 1 183 ? 7.883 -7.107 -10.998 1.00 73.06 183 SER A CA 1
ATOM 1434 C C . SER A 1 183 ? 9.342 -6.704 -10.751 1.00 73.06 183 SER A C 1
ATOM 1436 O O . SER A 1 183 ? 9.941 -6.076 -11.619 1.00 73.06 183 SER A O 1
ATOM 1438 N N . VAL A 1 184 ? 9.930 -7.043 -9.597 1.00 67.38 184 VAL A N 1
ATOM 1439 C CA . VAL A 1 184 ? 11.354 -6.790 -9.313 1.00 67.38 184 VAL A CA 1
ATOM 1440 C C . VAL A 1 184 ? 12.208 -7.841 -10.043 1.00 67.38 184 VAL A C 1
ATOM 1442 O O . VAL A 1 184 ? 12.094 -9.030 -9.727 1.00 67.38 184 VAL A O 1
ATOM 1445 N N . PRO A 1 185 ? 13.072 -7.452 -11.005 1.00 58.69 185 PRO A N 1
ATOM 1446 C CA . PRO A 1 185 ? 13.956 -8.390 -11.692 1.00 58.69 185 PRO A CA 1
ATOM 1447 C C . PRO A 1 185 ? 14.909 -9.059 -10.695 1.00 58.69 185 PRO A C 1
ATOM 1449 O O . PRO A 1 185 ? 15.580 -8.383 -9.915 1.00 58.69 185 PRO A O 1
ATOM 1452 N N . ARG A 1 186 ? 14.983 -10.396 -10.714 1.00 52.66 186 ARG A N 1
ATOM 1453 C CA . ARG A 1 186 ? 15.806 -11.181 -9.771 1.00 52.66 186 ARG A CA 1
ATOM 1454 C C . ARG A 1 186 ? 17.314 -11.003 -9.970 1.00 52.66 186 ARG A C 1
ATOM 1456 O O . ARG A 1 186 ? 18.084 -11.379 -9.091 1.00 52.66 186 ARG A O 1
ATOM 1463 N N . ASP A 1 187 ? 17.727 -10.392 -11.074 1.00 46.22 187 ASP A N 1
ATOM 1464 C CA . ASP A 1 187 ? 19.132 -10.294 -11.480 1.00 46.22 187 ASP A CA 1
ATOM 1465 C C . ASP A 1 187 ? 19.963 -9.339 -10.601 1.00 46.22 187 ASP A C 1
ATOM 1467 O O . ASP A 1 187 ? 21.187 -9.350 -10.663 1.00 46.22 187 ASP A O 1
ATOM 1471 N N . LEU A 1 188 ? 19.325 -8.569 -9.711 1.00 46.59 188 LEU A N 1
ATOM 1472 C CA . LEU A 1 188 ? 20.007 -7.752 -8.696 1.00 46.59 188 LEU A CA 1
ATOM 1473 C C . LEU A 1 188 ? 20.277 -8.504 -7.379 1.00 46.59 188 LEU A C 1
ATOM 1475 O O . LEU A 1 188 ? 20.977 -7.988 -6.513 1.00 46.59 188 LEU A O 1
ATOM 1479 N N . SER A 1 189 ? 19.762 -9.729 -7.213 1.00 40.62 189 SER A N 1
ATOM 1480 C CA . SER A 1 189 ? 19.964 -10.537 -5.998 1.00 40.62 189 SER A CA 1
ATOM 1481 C C . SER A 1 189 ? 21.283 -11.327 -5.990 1.00 40.62 189 SER A C 1
ATOM 1483 O O . SER A 1 189 ? 21.600 -11.949 -4.979 1.00 40.62 189 SER A O 1
ATOM 1485 N N . GLY A 1 190 ? 22.038 -11.336 -7.096 1.00 38.22 190 GLY A N 1
ATOM 1486 C CA . GLY A 1 190 ? 23.299 -12.080 -7.232 1.00 38.22 190 GLY A CA 1
ATOM 1487 C C . GLY A 1 190 ? 24.574 -11.270 -6.968 1.00 38.22 190 GLY A C 1
ATOM 1488 O O . GLY A 1 190 ? 25.653 -11.848 -6.962 1.00 38.22 190 GLY A O 1
ATOM 1489 N N . ALA A 1 191 ? 24.477 -9.954 -6.752 1.00 39.75 191 ALA A N 1
ATOM 1490 C CA . ALA A 1 191 ? 25.642 -9.066 -6.637 1.00 39.75 191 ALA A CA 1
ATOM 1491 C C . ALA A 1 191 ? 26.038 -8.712 -5.188 1.00 39.75 191 ALA A C 1
ATOM 1493 O O . ALA A 1 191 ? 26.858 -7.825 -4.979 1.00 39.75 191 ALA A O 1
ATOM 1494 N N . VAL A 1 192 ? 25.477 -9.398 -4.184 1.00 41.34 192 VAL A N 1
ATOM 1495 C CA . VAL A 1 192 ? 25.876 -9.253 -2.771 1.00 41.34 192 VAL A CA 1
ATOM 1496 C C . VAL A 1 192 ? 26.300 -10.614 -2.215 1.00 41.34 192 VAL A C 1
ATOM 1498 O O . VAL A 1 192 ? 25.674 -11.177 -1.323 1.00 41.34 192 VAL A O 1
ATOM 1501 N N . GLN A 1 193 ? 27.360 -11.165 -2.799 1.00 36.38 193 GLN A N 1
A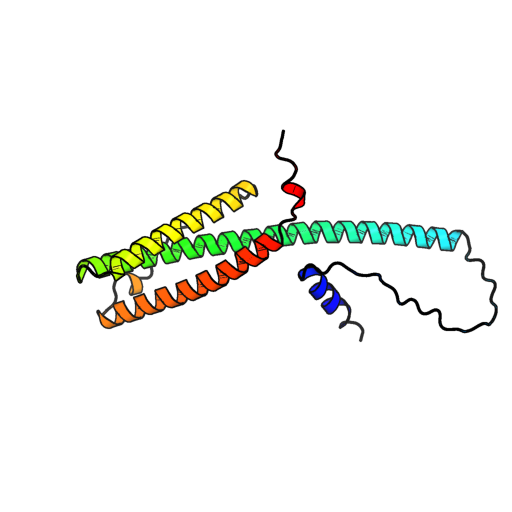TOM 1502 C CA . GLN A 1 193 ? 28.308 -12.044 -2.114 1.00 36.38 193 GLN A CA 1
ATOM 1503 C C . GLN A 1 193 ? 29.704 -11.636 -2.588 1.00 36.38 193 GLN A C 1
ATOM 1505 O O . GLN A 1 193 ? 30.150 -12.037 -3.661 1.00 36.38 193 GLN A O 1
ATOM 1510 N N . GLY A 1 194 ? 30.339 -10.770 -1.805 1.00 35.59 194 GLY A N 1
ATOM 1511 C CA . GLY A 1 194 ? 31.723 -10.332 -1.932 1.00 35.59 194 GLY A CA 1
ATOM 1512 C C . GLY A 1 194 ? 32.190 -9.857 -0.572 1.00 35.59 194 GLY A C 1
ATOM 1513 O O . GLY A 1 194 ? 31.468 -9.009 -0.003 1.00 35.59 194 GLY A O 1
#